Protein AF-A0A8T8WXL0-F1 (afdb_monomer)

pLDDT: mean 76.08, std 22.78, range [33.75, 98.75]

Radius of gyration: 61.82 Å; Cα contacts (8 Å, |Δi|>4): 7; chains: 1; bounding box: 128×52×148 Å

Sequence (195 aa):
MDGAGTRGRGGRSTSARGHRVEPDSPPPPPTTPTPQKSQPSQPSNTTDTTPRLISDIKGLLTQIEEQHHSSQPTAPSWVTTARQIIAAGDAAQNDSDRRQFAHQAKIQNLHVQLKGITLEIMGSLARLEQLRKELDEATLEAARGSDNALSRATRLAVEVMVEAHQGDMEGCPVVRKELDGLDDVHDPKDAADPE

Secondary structure (DSSP, 8-state):
-------------------------PPPPPPPPP---------------HHHHHHHHHHHHHHHHHHHHHTS-PPPHHHHHHHHHHHHHHHHHHHHHHHHHHHHHHHHHHHHHHHHHHHHHHHHHHHHHHHHHHHHHHHHHHHHHHHHHHHHHHHHHHHHHHHHTTT-TTHHHHHHHHHHHHHTTT-GGGS----

Foldseek 3Di:
DDDDDDDDDDDDDDDDDDDDDDDDDDDDDDDDDDDDDDDDDDPDPPPPCVVVVVVVVVVVVVVVVVVVVVPDPDPPPVVVVVVVVVVVVVVVVVVVVVVVVVVVVVVVVVVVVVVVVVVVVVVVVVVVVVVVVVVVVVVVVVVVVVVVVVLVVVLVVVVVVLVVPVVPPPPSVVSVVVSVVVVVVPPCPPVPDDD

Structure (mmCIF, N/CA/C/O backbone):
data_AF-A0A8T8WXL0-F1
#
_entry.id   AF-A0A8T8WXL0-F1
#
loop_
_atom_site.group_PDB
_atom_site.id
_atom_site.type_symbol
_atom_site.label_atom_id
_atom_site.label_alt_id
_atom_site.label_comp_id
_atom_site.label_asym_id
_atom_site.label_entity_id
_atom_site.label_seq_id
_atom_site.pdbx_PDB_ins_code
_atom_site.Cartn_x
_atom_site.Cartn_y
_atom_site.Cartn_z
_atom_site.occupancy
_atom_site.B_iso_or_equiv
_atom_site.auth_seq_id
_atom_site.auth_comp_id
_atom_site.auth_asym_id
_atom_site.auth_atom_id
_atom_site.pdbx_PDB_model_num
ATOM 1 N N . MET A 1 1 ? 30.527 -8.718 61.380 1.00 42.31 1 MET A N 1
ATOM 2 C CA . MET A 1 1 ? 29.270 -8.183 60.823 1.00 42.31 1 MET A CA 1
ATOM 3 C C . MET A 1 1 ? 28.265 -9.319 60.813 1.00 42.31 1 MET A C 1
ATOM 5 O O . MET A 1 1 ? 28.122 -10.001 59.811 1.00 42.31 1 MET A O 1
ATOM 9 N N . ASP A 1 2 ? 27.845 -9.788 61.992 1.00 39.16 2 ASP A N 1
ATOM 10 C CA . ASP A 1 2 ? 26.901 -9.130 62.933 1.00 39.16 2 ASP A CA 1
ATOM 11 C C . ASP A 1 2 ? 25.518 -9.023 62.278 1.00 39.16 2 ASP A C 1
ATOM 13 O O . ASP A 1 2 ? 25.422 -8.506 61.175 1.00 39.16 2 ASP A O 1
ATOM 17 N N . GLY A 1 3 ? 24.394 -9.466 62.833 1.00 33.75 3 GLY A N 1
ATOM 18 C CA . GLY A 1 3 ? 24.008 -10.077 64.109 1.00 33.75 3 GLY A CA 1
ATOM 19 C C . GLY A 1 3 ? 22.486 -10.319 63.986 1.00 33.75 3 GLY A C 1
ATOM 20 O O . GLY A 1 3 ? 21.794 -9.539 63.344 1.00 33.75 3 GLY A O 1
ATOM 21 N N . ALA A 1 4 ? 21.979 -11.517 64.276 1.00 40.06 4 ALA A N 1
ATOM 22 C CA . ALA A 1 4 ? 21.385 -11.925 65.555 1.00 40.06 4 ALA A CA 1
ATOM 23 C C . ALA A 1 4 ? 19.963 -11.381 65.863 1.00 40.06 4 ALA A C 1
ATOM 25 O O . ALA A 1 4 ? 19.782 -10.196 66.106 1.00 40.06 4 ALA A O 1
ATOM 26 N N . GLY A 1 5 ? 19.015 -12.328 66.004 1.00 33.91 5 GLY A N 1
ATOM 27 C CA . GLY A 1 5 ? 17.841 -12.286 66.905 1.00 33.91 5 GLY A CA 1
ATOM 28 C C . GLY A 1 5 ? 16.596 -11.527 66.414 1.00 33.91 5 GLY A C 1
ATOM 29 O O . GLY A 1 5 ? 16.707 -10.572 65.671 1.00 33.91 5 GLY A O 1
ATOM 30 N N . THR A 1 6 ? 15.348 -11.844 66.780 1.00 40.47 6 THR A N 1
ATOM 31 C CA . THR A 1 6 ? 14.764 -12.844 67.694 1.00 40.47 6 THR A CA 1
ATOM 32 C C . THR A 1 6 ? 13.229 -12.821 67.543 1.00 40.47 6 THR A C 1
ATOM 34 O O . THR A 1 6 ? 12.648 -11.766 67.329 1.00 40.47 6 THR A O 1
ATOM 37 N N . ARG A 1 7 ? 12.606 -14.001 67.702 1.00 40.53 7 ARG A N 1
ATOM 38 C CA . ARG A 1 7 ? 11.301 -14.345 68.328 1.00 40.53 7 ARG A CA 1
ATOM 39 C C . ARG A 1 7 ? 10.291 -13.228 68.675 1.00 40.53 7 ARG A C 1
ATOM 41 O O . ARG A 1 7 ? 10.637 -12.281 69.365 1.00 40.53 7 ARG A O 1
ATOM 48 N N . GLY A 1 8 ? 8.991 -13.504 68.485 1.00 34.31 8 GLY A N 1
ATOM 49 C CA . GLY A 1 8 ? 7.945 -12.785 69.232 1.00 34.31 8 GLY A CA 1
ATOM 50 C C . GLY A 1 8 ? 6.492 -13.149 68.918 1.00 34.31 8 GLY A C 1
ATOM 51 O O . GLY A 1 8 ? 5.968 -12.787 67.882 1.00 34.31 8 GLY A O 1
ATOM 52 N N . ARG A 1 9 ? 5.855 -13.853 69.855 1.00 40.12 9 ARG A N 1
ATOM 53 C CA . ARG A 1 9 ? 4.501 -14.441 69.896 1.00 40.12 9 ARG A CA 1
ATOM 54 C C . ARG A 1 9 ? 3.395 -13.433 70.285 1.00 40.12 9 ARG A C 1
ATOM 56 O O . ARG A 1 9 ? 3.657 -12.541 71.079 1.00 40.12 9 ARG A O 1
ATOM 63 N N . GLY A 1 10 ? 2.145 -13.702 69.881 1.00 34.41 10 GLY A N 1
ATOM 64 C CA . GLY A 1 10 ? 0.900 -13.187 70.501 1.00 34.41 10 GLY A CA 1
ATOM 65 C C . GLY A 1 10 ? -0.125 -12.739 69.447 1.00 34.41 10 GLY A C 1
ATOM 66 O O . GLY A 1 10 ? 0.217 -11.948 68.589 1.00 34.41 10 GLY A O 1
ATOM 67 N N . GLY A 1 11 ? -1.372 -13.205 69.355 1.00 35.28 11 GLY A N 1
ATOM 68 C CA . GLY A 1 11 ? -2.266 -13.802 70.342 1.00 35.28 11 GLY A CA 1
ATOM 69 C C . GLY A 1 11 ? -3.307 -12.773 70.796 1.00 35.28 11 GLY A C 1
ATOM 70 O O . GLY A 1 11 ? -3.031 -12.035 71.736 1.00 35.28 11 GLY A O 1
ATOM 71 N N . ARG A 1 12 ? -4.509 -12.749 70.191 1.00 36.59 12 ARG A N 1
ATOM 72 C CA . ARG A 1 12 ? -5.728 -12.297 70.889 1.00 36.59 12 ARG A CA 1
ATOM 73 C C . ARG A 1 12 ? -7.029 -12.816 70.265 1.00 36.59 12 ARG A C 1
ATOM 75 O O . ARG A 1 12 ? -7.313 -12.584 69.097 1.00 36.59 12 ARG A O 1
ATOM 82 N N . SER A 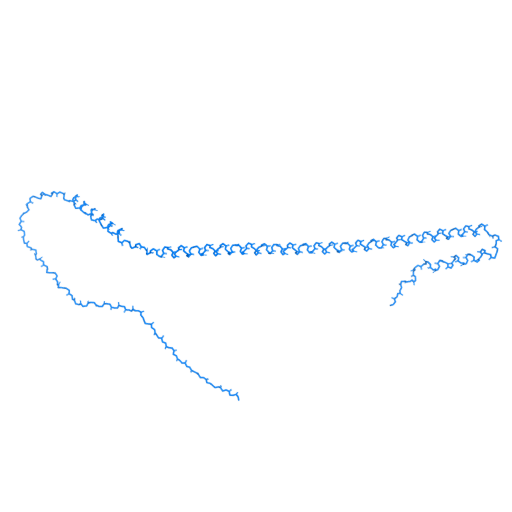1 13 ? -7.789 -13.502 71.116 1.00 42.00 13 SER A N 1
ATOM 83 C CA . SER A 1 13 ? -9.162 -13.987 70.963 1.00 42.00 13 SER A CA 1
ATOM 84 C C . SER A 1 13 ? -10.225 -12.884 71.020 1.00 42.00 13 SER A C 1
ATOM 86 O O . SER A 1 13 ? -10.058 -11.944 71.792 1.00 42.00 13 SER A O 1
ATOM 88 N N . THR A 1 14 ? -11.372 -13.136 70.375 1.00 44.69 14 THR A N 1
ATOM 89 C CA . THR A 1 14 ? -12.755 -12.795 70.809 1.00 44.69 14 THR A CA 1
ATOM 90 C C . THR A 1 14 ? -13.707 -13.759 70.072 1.00 44.69 14 THR A C 1
ATOM 92 O O . THR A 1 14 ? -13.781 -13.698 68.852 1.00 44.69 14 THR A O 1
ATOM 95 N N . SER A 1 15 ? -14.270 -14.827 70.651 1.00 38.28 15 SER A N 1
ATOM 96 C CA . SER A 1 15 ? -15.280 -14.931 71.723 1.00 38.28 15 SE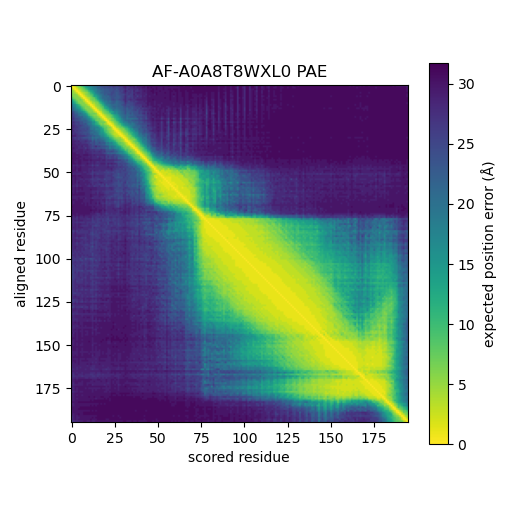R A CA 1
ATOM 97 C C . SER A 1 15 ? -16.593 -14.202 71.416 1.00 38.28 15 SER A C 1
ATOM 99 O O . SER A 1 15 ? -16.657 -12.985 71.558 1.00 38.28 15 SER A O 1
ATOM 101 N N . ALA A 1 16 ? -17.611 -14.974 71.013 1.00 38.78 16 ALA A N 1
ATOM 102 C CA . ALA A 1 16 ? -19.060 -14.730 71.100 1.00 38.78 16 ALA A CA 1
ATOM 103 C C . ALA A 1 16 ? -19.747 -15.853 70.283 1.00 38.78 16 ALA A C 1
ATOM 105 O O . ALA A 1 16 ? -19.346 -16.103 69.158 1.00 38.78 16 ALA A O 1
ATOM 106 N N . ARG A 1 17 ? -20.769 -16.597 70.711 1.00 40.69 17 ARG A N 1
ATOM 107 C CA . ARG A 1 17 ? -21.689 -16.435 71.834 1.00 40.69 17 ARG A CA 1
ATOM 108 C C . ARG A 1 17 ? -22.502 -17.734 71.944 1.00 40.69 17 ARG A C 1
ATOM 110 O O . ARG A 1 17 ? -23.476 -17.923 71.225 1.00 40.69 17 ARG A O 1
ATOM 117 N N . GLY A 1 18 ? -22.092 -18.641 72.827 1.00 34.91 18 GLY A N 1
ATOM 118 C CA . GLY A 1 18 ? -22.973 -19.699 73.311 1.00 34.91 18 GLY A CA 1
ATOM 119 C C . GLY A 1 18 ? -23.918 -19.085 74.335 1.00 34.91 18 GLY A C 1
ATOM 120 O O . GLY A 1 18 ? -23.506 -18.827 75.461 1.00 34.91 18 GLY A O 1
ATOM 121 N N . HIS A 1 19 ? -25.163 -18.812 73.949 1.00 38.22 19 HIS A N 1
ATOM 122 C CA . HIS A 1 19 ? -26.211 -18.522 74.921 1.00 38.22 19 HIS A CA 1
ATOM 123 C C . HIS A 1 19 ? -26.877 -19.824 75.340 1.00 38.22 19 HIS A C 1
ATOM 125 O O . HIS A 1 19 ? -27.848 -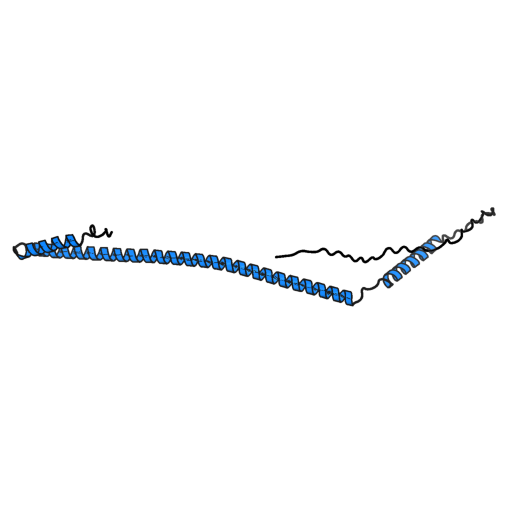20.279 74.748 1.00 38.22 19 HIS A O 1
ATOM 131 N N . ARG A 1 20 ? -26.318 -20.405 76.402 1.00 40.53 20 ARG A N 1
ATOM 132 C CA . ARG A 1 20 ? -27.064 -21.246 77.328 1.00 40.53 20 ARG A CA 1
ATOM 133 C C . ARG A 1 20 ? -28.001 -20.316 78.095 1.00 40.53 20 ARG A C 1
ATOM 135 O O . ARG A 1 20 ? -27.537 -19.489 78.875 1.00 40.53 20 ARG A O 1
ATOM 142 N N . VAL A 1 21 ? -29.294 -20.419 77.817 1.00 44.66 21 VAL A N 1
ATOM 143 C CA . VAL A 1 21 ? -30.338 -19.946 78.724 1.00 44.66 21 VAL A CA 1
ATOM 144 C C . VAL A 1 21 ? -30.800 -21.184 79.468 1.00 44.66 21 VAL A C 1
ATOM 146 O O . VAL A 1 21 ? -31.388 -22.088 78.883 1.00 44.66 21 VAL A O 1
ATOM 149 N N . GLU A 1 22 ? -30.434 -21.251 80.737 1.00 48.12 22 GLU A N 1
ATOM 150 C CA . GLU A 1 22 ? -31.127 -22.081 81.706 1.00 48.12 22 GLU A CA 1
ATOM 151 C C . GLU A 1 22 ? -32.297 -21.251 82.249 1.00 48.12 22 GLU A C 1
ATOM 153 O O . GLU A 1 22 ? -32.090 -20.090 82.610 1.00 48.12 22 GLU A O 1
ATOM 158 N N . PRO A 1 23 ? -33.511 -21.811 82.292 1.00 53.97 23 PRO A N 1
ATOM 159 C CA . PRO A 1 23 ? -34.483 -21.431 83.299 1.00 53.97 23 PRO A CA 1
ATOM 160 C C . PRO A 1 23 ? -34.786 -22.640 84.189 1.00 53.97 23 PRO A C 1
ATOM 162 O O . PRO A 1 23 ? -35.381 -23.626 83.761 1.00 53.97 23 PRO A O 1
ATOM 165 N N . ASP A 1 24 ? -34.274 -22.550 85.412 1.00 42.25 24 ASP A N 1
ATOM 166 C CA . ASP A 1 24 ? -35.020 -22.652 86.667 1.00 42.25 24 ASP A CA 1
ATOM 167 C C . ASP A 1 24 ? -36.342 -23.454 86.660 1.00 42.25 24 ASP A C 1
ATOM 169 O O . ASP A 1 24 ? -37.328 -23.031 86.067 1.00 42.25 24 ASP A O 1
ATOM 173 N N . SER A 1 25 ? -36.320 -24.578 87.390 1.00 51.75 25 SER A N 1
ATOM 174 C CA . SER A 1 25 ? -37.357 -25.227 88.226 1.00 51.75 25 SER A CA 1
ATOM 175 C C . SER A 1 25 ? -38.844 -25.333 87.774 1.00 51.75 25 SER A C 1
ATOM 177 O O . SER A 1 25 ? -39.416 -24.437 87.163 1.00 51.75 25 SER A O 1
ATOM 179 N N . PRO A 1 26 ? -39.537 -26.445 88.115 1.00 57.38 26 PRO A N 1
ATOM 180 C CA . PRO A 1 26 ? -40.685 -26.961 87.360 1.00 57.38 26 PRO A CA 1
ATOM 181 C C . PRO A 1 26 ? -42.049 -26.408 87.825 1.00 57.38 26 PRO A C 1
ATOM 183 O O . PRO A 1 26 ? -42.213 -26.100 89.007 1.00 57.38 26 PRO A O 1
ATOM 186 N N . PRO A 1 27 ? -43.083 -26.382 86.961 1.00 62.12 27 PRO A N 1
ATOM 187 C CA . PRO A 1 27 ? -44.464 -26.249 87.416 1.00 62.12 27 PRO A CA 1
ATOM 188 C C . PRO A 1 27 ? -45.006 -27.582 87.993 1.00 62.12 27 PRO A C 1
ATOM 190 O O . PRO A 1 27 ? -44.550 -28.660 87.601 1.00 62.12 27 PRO A O 1
ATOM 193 N N . PRO A 1 28 ? -45.965 -27.528 88.940 1.00 60.34 28 PRO A N 1
ATOM 194 C CA . PRO A 1 28 ? -46.469 -28.683 89.693 1.00 60.34 28 PRO A CA 1
ATOM 195 C C . PRO A 1 28 ? -47.262 -29.672 88.815 1.00 60.34 28 PRO A C 1
ATOM 197 O O . PRO A 1 28 ? -47.733 -29.300 87.737 1.00 60.34 28 PRO A O 1
ATOM 200 N N . PRO A 1 29 ? -47.446 -30.932 89.260 1.00 61.84 29 PRO A N 1
ATOM 201 C CA . PRO A 1 29 ? -48.164 -31.933 88.479 1.00 61.84 29 PRO A CA 1
ATOM 202 C C . PRO A 1 29 ? -49.647 -31.554 88.346 1.00 61.84 29 PRO A C 1
ATOM 204 O O . PRO A 1 29 ? -50.265 -31.183 89.348 1.00 61.84 29 PRO A O 1
ATOM 207 N N . PRO A 1 30 ? -50.271 -31.695 87.163 1.00 51.00 30 PRO A N 1
ATOM 208 C CA . PRO A 1 30 ? -51.719 -31.682 87.086 1.00 51.00 30 PRO A CA 1
ATOM 209 C C . PRO A 1 30 ? -52.253 -32.965 87.732 1.00 51.00 30 PRO A C 1
ATOM 211 O O . PRO A 1 30 ? -51.940 -34.086 87.331 1.00 51.00 30 PRO A O 1
ATOM 214 N N . THR A 1 31 ? -53.041 -32.769 88.780 1.00 48.97 31 THR A N 1
ATOM 215 C CA . THR A 1 31 ? -53.801 -33.773 89.515 1.00 48.97 31 THR A CA 1
ATOM 216 C C . THR A 1 31 ? -54.690 -34.571 88.569 1.00 48.97 31 THR A C 1
ATOM 218 O O . THR A 1 31 ? -55.578 -34.020 87.926 1.00 48.97 31 THR A O 1
ATOM 221 N N . THR A 1 32 ? -54.480 -35.885 88.528 1.00 49.38 32 THR A N 1
ATOM 222 C CA . THR A 1 32 ? -55.408 -36.861 87.954 1.00 49.38 32 THR A CA 1
ATOM 223 C C . THR A 1 32 ? -56.778 -36.726 88.630 1.00 49.38 32 THR A C 1
ATOM 225 O O . THR A 1 32 ? -56.871 -36.997 89.830 1.00 49.38 32 THR A O 1
ATOM 228 N N . PRO A 1 33 ? -57.862 -36.364 87.920 1.00 43.88 33 PRO A N 1
ATOM 229 C CA . PRO A 1 33 ? -59.202 -36.544 88.447 1.00 43.88 33 PRO A CA 1
ATOM 230 C C . PRO A 1 33 ? -59.577 -38.019 88.293 1.00 43.88 33 PRO A C 1
ATOM 232 O O . PRO A 1 33 ? -59.602 -38.577 87.196 1.00 43.88 33 PRO A O 1
ATOM 235 N N . THR A 1 34 ? -59.838 -38.658 89.424 1.00 46.06 34 THR A N 1
ATOM 236 C CA . THR A 1 34 ? -60.449 -39.980 89.555 1.00 46.06 34 THR A CA 1
ATOM 237 C C . THR A 1 34 ? -61.757 -40.064 88.751 1.00 46.06 34 THR A C 1
ATOM 239 O O . THR A 1 34 ? -62.540 -39.112 88.766 1.00 46.06 34 THR A O 1
ATOM 242 N N . PRO A 1 35 ? -62.060 -41.197 88.086 1.00 40.66 35 PRO A N 1
ATOM 243 C CA . PRO 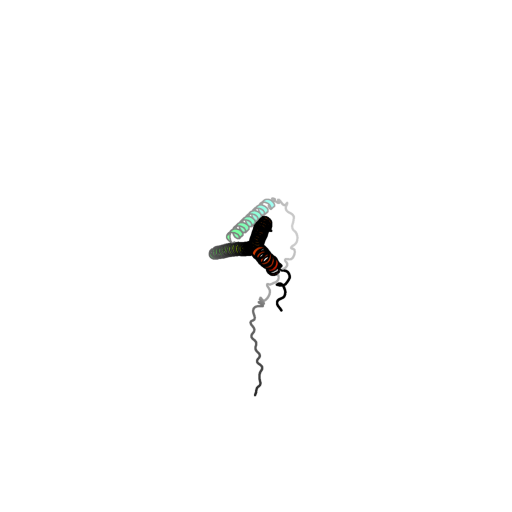A 1 35 ? -63.327 -41.371 87.388 1.00 40.66 35 PRO A CA 1
ATOM 244 C C . PRO A 1 35 ? -64.464 -41.489 88.409 1.00 40.66 35 PRO A C 1
ATOM 246 O O . PRO A 1 35 ? -64.559 -42.464 89.159 1.00 40.66 35 PRO A O 1
ATOM 249 N N . GLN A 1 36 ? -65.327 -40.475 88.450 1.00 38.62 36 GLN A N 1
ATOM 250 C CA . GLN A 1 36 ? -66.541 -40.496 89.253 1.00 38.62 36 GLN A CA 1
ATOM 251 C C . GLN A 1 36 ? -67.614 -41.329 88.536 1.00 38.62 36 GLN A C 1
ATOM 253 O O . GLN A 1 36 ? -67.856 -41.185 87.339 1.00 38.62 36 GLN A O 1
ATOM 258 N N . LYS A 1 37 ? -68.210 -42.250 89.298 1.00 40.66 37 LYS A N 1
ATOM 259 C CA . LYS A 1 37 ? -69.203 -43.235 88.864 1.00 40.66 37 LYS A CA 1
ATOM 260 C C . LYS A 1 37 ? -70.432 -42.612 88.187 1.00 40.66 37 LYS A C 1
ATOM 262 O O . LYS A 1 37 ? -70.979 -41.612 88.636 1.00 40.66 37 LYS A O 1
ATOM 267 N N . SER A 1 38 ? -70.865 -43.348 87.170 1.00 47.97 38 SER A N 1
ATOM 268 C CA . SER A 1 38 ? -72.123 -43.405 86.428 1.00 47.97 38 SER A CA 1
ATOM 269 C C . SER A 1 38 ? -73.383 -42.797 87.062 1.00 47.97 38 SER A C 1
ATOM 271 O O . SER A 1 38 ? -73.802 -43.209 88.142 1.00 47.97 38 SER A O 1
ATOM 273 N N . GLN A 1 39 ? -74.088 -41.971 86.280 1.00 37.16 39 GLN A N 1
ATOM 274 C CA . GLN A 1 39 ? -75.555 -41.854 86.283 1.00 37.16 39 GLN A CA 1
ATOM 275 C C . GLN A 1 39 ? -76.052 -41.339 84.908 1.00 37.16 39 GLN A C 1
ATOM 277 O O . GLN A 1 39 ? -75.229 -40.916 84.098 1.00 37.16 39 GLN A O 1
ATOM 282 N N . PRO A 1 40 ? -77.341 -41.510 84.556 1.00 44.22 40 PRO A N 1
ATOM 283 C CA . PRO A 1 40 ? -77.768 -42.228 83.360 1.00 44.22 40 PRO A CA 1
ATOM 284 C C . PRO A 1 40 ? -77.904 -41.325 82.131 1.00 44.22 40 PRO A C 1
ATOM 286 O O . PRO A 1 40 ? -78.243 -40.148 82.234 1.00 44.22 40 PRO A O 1
ATOM 289 N N . SER A 1 41 ? -77.700 -41.931 80.962 1.00 47.38 41 SER A N 1
ATOM 290 C CA . SER A 1 41 ? -77.860 -41.348 79.632 1.00 47.38 41 SER A CA 1
ATOM 291 C C . SER A 1 41 ? -79.204 -40.628 79.468 1.00 47.38 41 SER A C 1
ATOM 293 O O . SER A 1 41 ? -80.253 -41.260 79.348 1.00 47.38 41 SER A O 1
ATOM 295 N N . GLN A 1 42 ? -79.166 -39.296 79.429 1.00 43.94 42 GLN A N 1
ATOM 296 C CA . GLN A 1 42 ? -80.229 -38.496 78.826 1.00 43.94 42 GLN A CA 1
ATOM 297 C C . GLN A 1 42 ? -80.120 -38.580 77.295 1.00 43.94 42 GLN A C 1
ATOM 299 O O . GLN A 1 42 ? -79.007 -38.704 76.777 1.00 43.94 42 GLN A O 1
ATOM 304 N N . PRO A 1 43 ? -81.242 -38.515 76.555 1.00 42.62 43 PRO A N 1
ATOM 305 C CA . PRO A 1 43 ? -81.210 -38.532 75.102 1.00 42.62 43 PRO A CA 1
ATOM 306 C C . PRO A 1 43 ? -80.451 -37.299 74.609 1.00 42.62 43 PRO A C 1
ATOM 308 O O . PRO A 1 43 ? -80.853 -36.158 74.836 1.00 42.62 43 PRO A O 1
ATOM 311 N N . SER A 1 44 ? -79.314 -37.544 73.966 1.00 43.00 44 SER A N 1
ATOM 312 C CA . SER A 1 44 ? -78.506 -36.528 73.316 1.00 43.00 44 SER A CA 1
ATOM 313 C C . SER A 1 44 ? -79.300 -35.903 72.171 1.00 43.00 44 SER A C 1
ATOM 315 O O . SER A 1 44 ? -79.300 -36.408 71.054 1.00 43.00 44 SER A O 1
ATOM 317 N N . ASN A 1 45 ? -79.936 -34.762 72.426 1.00 47.06 45 ASN A N 1
ATOM 318 C CA . ASN A 1 45 ? -80.198 -33.788 71.373 1.00 47.06 45 ASN A CA 1
ATOM 319 C C . ASN A 1 45 ? -78.855 -33.135 71.027 1.00 47.06 45 ASN A C 1
ATOM 321 O O . ASN A 1 45 ? -78.569 -32.010 71.435 1.00 47.06 45 ASN A O 1
ATOM 325 N N . THR A 1 46 ? -77.984 -33.867 70.332 1.00 50.00 46 THR A N 1
ATOM 326 C CA . THR A 1 46 ? -76.823 -33.271 69.673 1.00 50.00 46 THR A CA 1
ATOM 327 C C . THR A 1 46 ? -77.355 -32.444 68.518 1.00 50.00 46 THR A C 1
ATOM 329 O O . THR A 1 46 ? -77.477 -32.927 67.395 1.00 50.00 46 THR A O 1
ATOM 332 N N . THR A 1 47 ? -77.708 -31.190 68.797 1.00 57.53 47 THR A N 1
ATOM 333 C CA . THR A 1 47 ? -77.640 -30.161 67.765 1.00 57.53 47 THR A CA 1
ATOM 334 C C . THR A 1 47 ? -76.231 -30.250 67.207 1.00 57.53 47 THR A C 1
ATOM 336 O O . THR A 1 47 ? -75.270 -30.089 67.959 1.00 57.53 47 THR A O 1
ATOM 339 N N . ASP A 1 48 ? -76.109 -30.593 65.930 1.00 62.50 48 ASP A N 1
ATOM 340 C CA . ASP A 1 48 ? -74.830 -30.631 65.240 1.00 62.50 48 ASP A CA 1
ATOM 341 C C . ASP A 1 48 ? -74.220 -29.220 65.302 1.00 62.50 48 ASP A C 1
ATOM 343 O O . ASP A 1 48 ? -74.634 -28.311 64.585 1.00 62.50 48 ASP A O 1
ATOM 347 N N . THR A 1 49 ? -73.320 -28.991 66.263 1.00 67.81 49 THR A N 1
ATOM 348 C CA . THR A 1 49 ? -72.614 -27.716 66.473 1.00 67.81 49 THR A CA 1
ATOM 349 C C . THR A 1 49 ? -71.348 -27.630 65.630 1.00 67.81 49 THR A C 1
ATOM 351 O O . THR A 1 49 ? -70.727 -26.567 65.563 1.00 67.81 49 THR A O 1
ATOM 354 N N . THR A 1 50 ? -70.995 -28.712 64.932 1.00 71.06 50 THR A N 1
ATOM 355 C CA . THR A 1 50 ? -69.873 -28.791 63.993 1.00 71.06 50 THR A CA 1
ATOM 356 C C . THR A 1 50 ? -69.897 -27.668 62.948 1.00 71.06 50 THR A C 1
ATOM 358 O O . THR A 1 50 ? -68.853 -27.052 62.743 1.00 71.06 50 THR A O 1
ATOM 361 N N . PRO A 1 51 ? -71.045 -27.285 62.346 1.00 75.50 51 PRO A N 1
ATOM 362 C CA . PRO A 1 51 ? -71.102 -26.172 61.398 1.00 75.50 51 PRO A CA 1
ATOM 363 C C . PRO A 1 51 ? -70.710 -24.832 62.034 1.00 75.50 51 PRO A C 1
ATOM 365 O O . PRO A 1 51 ? -70.049 -24.013 61.396 1.00 75.50 51 PRO A O 1
ATOM 368 N N . ARG A 1 52 ? -71.077 -24.619 63.305 1.00 75.06 52 ARG A N 1
ATOM 369 C CA . ARG A 1 52 ? -70.764 -23.394 64.052 1.00 75.06 52 ARG A CA 1
ATOM 370 C C . ARG A 1 52 ? -69.285 -23.340 64.430 1.00 75.06 52 ARG A C 1
ATOM 372 O O . ARG A 1 52 ? -68.641 -22.333 64.177 1.00 75.06 52 ARG A O 1
ATOM 379 N N . LEU A 1 53 ? -68.728 -24.451 64.909 1.00 77.25 53 LEU A N 1
ATOM 380 C CA . LEU A 1 53 ? -67.293 -24.585 65.182 1.00 77.25 53 LEU A CA 1
ATOM 381 C C . LEU A 1 53 ? -66.443 -24.387 63.920 1.00 77.25 53 LEU A C 1
ATOM 383 O O . LEU A 1 53 ? -65.434 -23.692 63.965 1.00 77.25 53 LEU A O 1
ATOM 387 N N . ILE A 1 54 ? -66.865 -24.939 62.778 1.00 81.12 54 ILE A N 1
ATOM 388 C CA . ILE A 1 54 ? -66.187 -24.723 61.491 1.00 81.12 54 ILE A CA 1
ATOM 389 C C . ILE A 1 54 ? -66.232 -23.241 61.095 1.00 81.12 54 ILE A C 1
ATOM 391 O O . ILE A 1 54 ? -65.240 -22.718 60.589 1.00 81.12 54 ILE A O 1
ATOM 395 N N . SER A 1 55 ? -67.355 -22.557 61.324 1.00 82.62 55 SER A N 1
ATOM 396 C CA . SER A 1 55 ? -67.482 -21.118 61.065 1.00 82.62 55 SER A CA 1
ATOM 397 C C . SER A 1 55 ? -66.566 -20.288 61.966 1.00 82.62 55 SER A C 1
ATOM 399 O O . SER A 1 55 ? -65.888 -19.387 61.477 1.00 82.62 55 SER A O 1
ATOM 401 N N . ASP A 1 56 ? -66.497 -20.619 63.254 1.00 84.06 56 ASP A N 1
ATOM 402 C CA . ASP A 1 56 ? -65.660 -19.912 64.227 1.00 84.06 56 ASP A CA 1
ATOM 403 C C . ASP A 1 56 ? -64.163 -20.120 63.930 1.00 84.06 56 ASP A C 1
ATOM 405 O O . ASP A 1 56 ? -63.381 -19.172 63.970 1.00 84.06 56 ASP A O 1
ATOM 409 N N . ILE A 1 57 ? -63.765 -21.336 63.532 1.00 84.06 57 ILE A N 1
ATOM 410 C CA . ILE A 1 57 ? -62.392 -21.651 63.101 1.00 84.06 57 ILE A CA 1
ATOM 411 C C . ILE A 1 57 ? -62.034 -20.900 61.817 1.00 84.06 57 ILE A C 1
ATOM 413 O O . ILE A 1 57 ? -60.931 -20.366 61.712 1.00 84.06 57 ILE A O 1
ATOM 417 N N . LYS A 1 58 ? -62.951 -20.825 60.844 1.00 83.94 58 LYS A N 1
ATOM 418 C CA . LYS A 1 58 ? -62.735 -20.030 59.627 1.00 83.94 58 LYS A CA 1
ATOM 419 C C . LYS A 1 58 ? -62.560 -18.551 59.961 1.00 83.94 58 LYS A C 1
ATOM 421 O O . LYS A 1 58 ? -61.611 -17.953 59.475 1.00 83.94 58 LYS A O 1
ATOM 426 N N . GLY A 1 59 ? -63.407 -17.997 60.832 1.00 85.38 59 GLY A N 1
ATOM 427 C CA . GLY A 1 59 ? -63.287 -16.612 61.292 1.00 85.38 59 GLY A CA 1
ATOM 428 C C . GLY A 1 59 ? -61.950 -16.332 61.983 1.00 85.38 59 GLY A C 1
ATOM 429 O O . GLY A 1 59 ? -61.304 -15.333 61.680 1.00 85.38 59 GLY A O 1
ATOM 430 N N . LEU A 1 60 ? -61.489 -17.248 62.840 1.00 84.81 60 LEU A N 1
ATOM 431 C CA . LEU A 1 60 ? -60.180 -17.158 63.494 1.00 84.81 60 LEU A CA 1
ATOM 432 C C . LEU A 1 60 ? -59.019 -17.235 62.497 1.00 84.81 60 LEU A C 1
ATOM 434 O O . LEU A 1 60 ? -58.078 -16.459 62.612 1.00 84.81 60 LEU A O 1
ATOM 438 N N . LEU A 1 61 ? -59.076 -18.132 61.511 1.00 81.38 61 LEU A N 1
ATOM 439 C CA . LEU A 1 61 ? -58.041 -18.243 60.479 1.00 81.38 61 LEU A CA 1
ATOM 440 C C . LEU A 1 61 ? -57.964 -16.982 59.616 1.00 81.38 61 LEU A C 1
ATOM 442 O O . LEU A 1 61 ? -56.865 -16.493 59.376 1.00 81.38 61 LEU A O 1
ATOM 446 N N . THR A 1 62 ? -59.108 -16.414 59.225 1.00 81.12 62 THR A N 1
ATOM 447 C CA . THR A 1 62 ? -59.158 -15.142 58.491 1.00 81.12 62 THR A CA 1
ATOM 448 C C . THR A 1 62 ? -58.580 -14.000 59.325 1.00 81.12 62 THR A C 1
ATOM 450 O O . THR A 1 62 ? -57.791 -13.207 58.824 1.00 81.12 62 THR A O 1
ATOM 453 N N . GLN A 1 63 ? -58.886 -13.958 60.622 1.00 81.38 63 GLN A N 1
ATOM 454 C CA . GLN A 1 63 ? -58.356 -12.940 61.526 1.00 81.38 63 GLN A CA 1
ATOM 455 C C . GLN A 1 63 ? -56.844 -13.099 61.765 1.00 81.38 63 GLN A C 1
ATOM 457 O O . GLN A 1 63 ? -56.126 -12.105 61.858 1.00 81.38 63 GLN A O 1
ATOM 462 N N . ILE A 1 64 ? -56.343 -14.338 61.818 1.00 79.25 64 ILE A N 1
ATOM 463 C CA . ILE A 1 64 ? -54.907 -14.639 61.892 1.00 79.25 64 ILE A CA 1
ATOM 464 C C . ILE A 1 64 ? -54.212 -14.238 60.589 1.00 79.25 64 ILE A C 1
ATOM 466 O O . ILE A 1 64 ? -53.153 -13.623 60.655 1.00 79.25 64 ILE A O 1
ATOM 470 N N . GLU A 1 65 ? -54.793 -14.527 59.420 1.00 76.75 65 GLU A N 1
ATOM 471 C CA . GLU A 1 65 ? -54.263 -14.083 58.126 1.00 76.75 65 GLU A CA 1
ATOM 472 C C . GLU A 1 65 ? -54.226 -12.557 58.026 1.00 76.75 65 GLU A C 1
ATOM 474 O O . GLU A 1 65 ? -53.197 -12.006 57.638 1.00 76.75 65 GLU A O 1
ATOM 479 N N . GLU A 1 66 ? -55.282 -11.854 58.430 1.00 74.56 66 GLU A N 1
ATOM 480 C CA . GLU A 1 66 ? -55.321 -10.386 58.452 1.00 74.56 66 GLU A CA 1
ATOM 481 C C . GLU A 1 66 ? -54.288 -9.796 59.421 1.00 74.56 66 GLU A C 1
ATOM 483 O O . GLU A 1 66 ? -53.590 -8.838 59.079 1.00 74.56 66 GLU A O 1
ATOM 488 N N . GLN A 1 67 ? -54.107 -10.398 60.600 1.00 69.94 67 GLN A N 1
ATOM 489 C CA . GLN A 1 67 ? -53.055 -9.995 61.534 1.00 69.94 67 GLN A CA 1
ATOM 490 C C . GLN A 1 67 ? -51.654 -10.288 60.988 1.00 69.94 67 GLN A C 1
ATOM 492 O O . GLN A 1 67 ? -50.751 -9.471 61.176 1.00 69.94 67 GLN A O 1
ATOM 497 N N . HIS A 1 68 ? -51.461 -11.401 60.277 1.00 65.25 68 HIS A N 1
ATOM 498 C CA . HIS A 1 68 ? -50.185 -11.741 59.645 1.00 65.25 68 HIS A CA 1
ATOM 499 C C . HIS A 1 68 ? -49.828 -10.777 58.507 1.00 65.25 68 HIS A C 1
ATOM 501 O O . HIS A 1 68 ? -48.675 -10.355 58.409 1.00 65.25 68 HIS A O 1
ATOM 507 N N . HIS A 1 69 ? -50.807 -10.378 57.691 1.00 61.38 69 HIS A N 1
ATOM 508 C CA . HIS A 1 69 ? -50.624 -9.378 56.635 1.00 61.38 69 HIS A CA 1
ATOM 509 C C . HIS A 1 69 ? -50.418 -7.969 57.204 1.00 61.38 69 HIS A C 1
ATOM 511 O O . HIS A 1 69 ? -49.625 -7.200 56.666 1.00 61.38 69 HIS A O 1
ATOM 517 N N . SER A 1 70 ? -51.067 -7.637 58.323 1.00 59.66 70 SER A N 1
ATOM 518 C CA . SER A 1 70 ? -50.862 -6.363 59.021 1.00 59.66 70 SER A CA 1
ATOM 519 C C . SER A 1 70 ? -49.517 -6.282 59.757 1.00 59.66 70 SER A C 1
ATOM 521 O O . SER A 1 70 ? -49.059 -5.179 60.051 1.00 59.66 70 SER A O 1
ATOM 523 N N . SER A 1 71 ? -48.899 -7.420 60.084 1.00 55.41 71 SER A N 1
ATOM 524 C CA . SER A 1 71 ? -47.672 -7.495 60.896 1.00 55.41 71 SER A CA 1
ATOM 525 C C . SER A 1 71 ? -46.410 -7.741 60.074 1.00 55.41 71 SER A C 1
ATOM 527 O O . SER A 1 71 ? -45.329 -7.889 60.645 1.00 55.41 71 SER A O 1
ATOM 529 N N . GLN A 1 72 ? -46.513 -7.802 58.745 1.00 57.47 72 GLN A N 1
ATOM 530 C CA . GLN A 1 72 ? -45.348 -7.986 57.893 1.00 57.47 72 GLN A CA 1
ATOM 531 C C . GLN A 1 72 ? -44.537 -6.679 57.889 1.00 57.47 72 GLN A C 1
ATOM 533 O O . GLN A 1 72 ? -45.038 -5.655 57.423 1.00 57.47 72 GLN A O 1
ATOM 538 N N . PRO A 1 73 ? -43.304 -6.658 58.431 1.00 56.00 73 PRO A N 1
ATOM 539 C CA . PRO A 1 73 ? -42.536 -5.429 58.497 1.00 56.00 73 PRO A CA 1
ATOM 540 C C . PRO A 1 73 ? -42.143 -5.036 57.074 1.00 56.00 73 PRO A C 1
ATOM 542 O O . PRO A 1 73 ? -41.279 -5.662 56.455 1.00 56.00 73 PRO A O 1
ATOM 545 N N . THR A 1 74 ? -42.787 -4.001 56.540 1.00 66.00 74 THR A N 1
ATOM 546 C CA . THR A 1 74 ? -42.363 -3.364 55.296 1.00 66.00 74 THR A CA 1
ATOM 547 C C . THR A 1 74 ? -40.914 -2.938 55.487 1.00 66.00 74 THR A C 1
ATOM 549 O O . THR A 1 74 ? -40.606 -2.194 56.422 1.00 66.00 74 THR A O 1
ATOM 552 N N . ALA A 1 75 ? -40.008 -3.453 54.651 1.00 65.19 75 ALA A N 1
ATOM 553 C CA . ALA A 1 75 ? -38.603 -3.074 54.720 1.00 65.19 75 ALA A CA 1
ATOM 554 C C . ALA A 1 75 ? -38.499 -1.535 54.757 1.00 65.19 75 ALA A C 1
ATOM 556 O O . ALA A 1 75 ? -39.226 -0.871 54.009 1.00 65.19 75 ALA A O 1
ATOM 557 N N . PRO A 1 76 ? -37.641 -0.955 55.618 1.00 73.88 76 PRO A N 1
ATOM 558 C CA . PRO A 1 76 ? -37.510 0.493 55.723 1.00 73.88 76 PRO A CA 1
ATOM 559 C C . PRO A 1 76 ? -37.300 1.117 54.340 1.00 73.88 76 PRO A C 1
ATOM 561 O O . PRO A 1 76 ? -36.536 0.576 53.540 1.00 73.88 76 PRO A O 1
ATOM 564 N N . SER A 1 77 ? -37.938 2.255 54.056 1.00 80.38 77 SER A N 1
ATOM 565 C CA . SER A 1 77 ? -37.925 2.887 52.723 1.00 80.38 77 SER A CA 1
ATOM 566 C C . SER A 1 77 ? -36.515 3.083 52.146 1.00 80.38 77 SER A C 1
ATOM 568 O O . SER A 1 77 ? -36.313 2.939 50.941 1.00 80.38 77 SER A O 1
ATOM 570 N N . TRP A 1 78 ? -35.519 3.317 53.006 1.00 88.75 78 TRP A N 1
ATOM 571 C CA . TRP A 1 78 ? -34.118 3.457 52.613 1.00 88.75 78 TRP A CA 1
ATOM 572 C C . TRP A 1 78 ? -33.512 2.178 52.011 1.00 88.75 78 TRP A C 1
ATOM 574 O O . TRP A 1 78 ? -32.630 2.282 51.165 1.00 88.75 78 TRP A O 1
ATOM 584 N N . VAL A 1 79 ? -33.980 0.980 52.390 1.00 91.44 79 VAL A N 1
ATOM 585 C CA . VAL A 1 79 ? -33.494 -0.301 51.840 1.00 91.44 79 VAL A CA 1
ATOM 586 C C . VAL A 1 79 ? -33.881 -0.425 50.370 1.00 91.44 79 VAL A C 1
ATOM 588 O O . VAL A 1 79 ? -33.068 -0.844 49.547 1.00 91.44 79 VAL A O 1
ATOM 591 N N . THR A 1 80 ? -35.105 -0.025 50.023 1.00 89.94 80 THR A N 1
ATOM 592 C CA . THR A 1 80 ? -35.569 0.018 48.631 1.00 89.94 80 THR A CA 1
ATOM 593 C C . THR A 1 80 ? -34.739 1.007 47.819 1.00 89.94 80 THR A C 1
ATOM 595 O O . THR A 1 80 ? -34.245 0.651 46.749 1.00 89.94 80 THR A O 1
ATOM 598 N N . THR A 1 81 ? -34.504 2.207 48.356 1.00 92.31 81 THR A N 1
ATOM 599 C CA . THR A 1 81 ? -33.646 3.216 47.718 1.00 92.31 81 THR A CA 1
ATOM 600 C C . THR A 1 81 ? -32.216 2.706 47.527 1.00 92.31 81 THR A C 1
ATOM 602 O O . THR A 1 81 ? -31.660 2.831 46.440 1.00 92.31 81 THR A O 1
ATOM 605 N N . ALA A 1 82 ? -31.627 2.062 48.539 1.00 95.81 82 ALA A N 1
ATOM 606 C CA . ALA A 1 82 ? -30.285 1.491 48.450 1.00 95.81 82 ALA A CA 1
ATOM 607 C C . ALA A 1 82 ? -30.193 0.412 47.358 1.00 95.81 82 ALA A C 1
ATOM 609 O O . ALA A 1 82 ? -29.249 0.416 46.573 1.00 95.81 82 ALA A O 1
ATOM 610 N N . ARG A 1 83 ? -31.198 -0.469 47.246 1.00 94.81 83 ARG A N 1
ATOM 611 C CA . ARG A 1 83 ? -31.259 -1.481 46.177 1.00 94.81 83 ARG A CA 1
ATOM 612 C C . ARG A 1 83 ? -31.353 -0.857 44.787 1.00 94.81 83 ARG A C 1
ATOM 614 O O . ARG A 1 83 ? -30.700 -1.344 43.871 1.00 94.81 83 ARG A O 1
ATOM 621 N N . GLN A 1 84 ? -32.129 0.214 44.629 1.00 95.25 84 GLN A N 1
ATOM 622 C CA . GLN A 1 84 ? -32.221 0.939 43.358 1.00 95.25 84 GLN A CA 1
ATOM 623 C C . GLN A 1 84 ? -30.892 1.599 42.979 1.00 95.25 84 GLN A C 1
ATOM 625 O O . GLN A 1 84 ? -30.487 1.513 41.824 1.00 95.25 84 GLN A O 1
ATOM 630 N N . ILE A 1 85 ? -30.194 2.205 43.946 1.00 97.25 85 ILE A N 1
ATOM 631 C CA . ILE A 1 85 ? -28.871 2.805 43.723 1.00 97.25 85 ILE A CA 1
ATOM 632 C C . ILE A 1 85 ? -27.862 1.739 43.286 1.00 97.25 85 ILE A C 1
ATOM 634 O O . ILE A 1 85 ? -27.146 1.956 42.312 1.00 97.25 85 ILE A O 1
ATOM 638 N N . ILE A 1 86 ? -27.833 0.583 43.960 1.00 97.44 86 ILE A N 1
ATOM 639 C CA . ILE A 1 86 ? -26.950 -0.537 43.593 1.00 97.44 86 ILE A CA 1
ATOM 640 C C . ILE A 1 86 ? -27.258 -1.006 42.167 1.00 97.44 86 ILE A C 1
ATOM 642 O O . ILE A 1 86 ? -26.358 -1.050 41.336 1.00 97.44 86 ILE A O 1
ATOM 646 N N . ALA A 1 87 ? -28.531 -1.258 41.850 1.00 97.44 87 ALA A N 1
ATOM 647 C CA . ALA A 1 87 ? -28.932 -1.709 40.519 1.00 97.44 87 ALA A CA 1
ATOM 648 C C . ALA A 1 87 ? -28.593 -0.688 39.415 1.00 97.44 87 ALA A C 1
ATOM 650 O O . ALA A 1 87 ? -28.162 -1.071 38.329 1.00 97.44 87 ALA A O 1
ATOM 651 N N . ALA A 1 88 ? -28.761 0.610 39.684 1.00 97.81 88 ALA A N 1
ATOM 652 C CA . ALA A 1 88 ? -28.379 1.668 38.752 1.00 97.81 88 ALA A CA 1
ATOM 653 C C . ALA A 1 88 ? -26.855 1.735 38.554 1.00 97.81 88 ALA A C 1
ATOM 655 O O . ALA A 1 88 ? -26.396 1.928 37.428 1.00 97.81 88 ALA A O 1
ATOM 656 N N . GLY A 1 89 ? -26.081 1.539 39.626 1.00 98.38 89 GLY A N 1
ATOM 657 C CA . GLY A 1 89 ? -24.623 1.444 39.572 1.00 98.38 89 GLY A CA 1
ATOM 658 C C . GLY A 1 89 ? -24.155 0.258 38.732 1.00 98.38 89 GLY A C 1
ATOM 659 O O . GLY A 1 89 ? -23.356 0.439 37.815 1.00 98.38 89 GLY A O 1
ATOM 660 N N . ASP A 1 90 ? -24.719 -0.927 38.972 1.00 98.25 90 ASP A N 1
ATOM 661 C CA . ASP A 1 90 ? -24.407 -2.138 38.208 1.00 98.25 90 ASP A CA 1
ATOM 662 C C . ASP A 1 90 ? -24.759 -1.972 36.723 1.00 98.25 90 ASP A C 1
ATOM 664 O O . ASP A 1 90 ? -23.989 -2.367 35.846 1.00 98.25 90 ASP A O 1
ATOM 668 N N . ALA A 1 91 ? -25.902 -1.353 36.411 1.00 97.81 91 ALA A N 1
ATOM 669 C CA . ALA A 1 91 ? -26.298 -1.075 35.033 1.00 97.81 91 ALA A CA 1
ATOM 670 C C . ALA A 1 91 ? -25.337 -0.093 34.340 1.00 97.81 91 ALA A C 1
ATOM 672 O O . ALA A 1 91 ? -24.937 -0.326 33.198 1.00 97.81 91 ALA A O 1
ATOM 673 N N . ALA A 1 92 ? -24.931 0.977 35.031 1.00 98.06 92 ALA A N 1
ATOM 674 C CA . ALA A 1 92 ? -23.984 1.955 34.502 1.00 98.06 92 ALA A CA 1
ATOM 675 C C . ALA A 1 92 ? -22.593 1.344 34.267 1.00 98.06 92 ALA A C 1
ATOM 677 O O . ALA A 1 92 ? -21.969 1.618 33.239 1.00 98.06 92 ALA A O 1
ATOM 678 N N . GLN A 1 93 ? -22.132 0.485 35.181 1.00 98.00 93 GLN A N 1
ATOM 679 C CA . GLN A 1 93 ? -20.863 -0.221 35.038 1.00 98.00 93 GLN A CA 1
ATOM 680 C C . GLN A 1 93 ? -20.895 -1.181 33.845 1.00 98.00 93 GLN A C 1
ATOM 682 O O . GLN A 1 93 ? -20.015 -1.118 32.991 1.00 98.00 93 GLN A O 1
ATOM 687 N N . ASN A 1 94 ? -21.948 -1.994 33.725 1.00 98.12 94 ASN A N 1
ATOM 688 C CA . ASN A 1 94 ? -22.110 -2.908 32.591 1.00 98.12 94 ASN A CA 1
ATOM 689 C C . ASN A 1 94 ? -22.160 -2.166 31.244 1.00 98.12 94 ASN A C 1
ATOM 691 O O . ASN A 1 94 ? -21.584 -2.633 30.259 1.00 98.12 94 ASN A O 1
ATOM 695 N N . ASP A 1 95 ? -22.826 -1.009 31.179 1.00 98.31 95 ASP A N 1
ATOM 696 C CA . ASP A 1 95 ? -22.848 -0.187 29.965 1.00 98.31 95 ASP A CA 1
ATOM 697 C C . ASP A 1 95 ? -21.461 0.387 29.628 1.00 98.31 95 ASP A C 1
ATOM 699 O O . ASP A 1 95 ? -21.035 0.358 28.468 1.00 98.31 95 ASP A O 1
ATOM 703 N N . SER A 1 96 ? -20.725 0.857 30.640 1.00 98.12 96 SER A N 1
ATOM 704 C CA . SER A 1 96 ? -19.342 1.316 30.480 1.00 98.12 96 SER A CA 1
ATOM 705 C C . SER A 1 96 ? -18.439 0.201 29.951 1.00 98.12 96 SER A C 1
ATOM 707 O O . SER A 1 96 ? -17.745 0.399 28.950 1.00 98.12 96 SER A O 1
ATOM 709 N N . ASP A 1 97 ? -18.490 -0.984 30.558 1.00 98.31 97 ASP A N 1
ATOM 710 C CA . ASP A 1 97 ? -17.669 -2.131 30.164 1.00 98.31 97 ASP A CA 1
ATOM 711 C C . ASP A 1 97 ? -17.998 -2.568 28.734 1.00 98.31 97 ASP A C 1
ATOM 713 O O . ASP A 1 97 ? -17.104 -2.747 27.904 1.00 98.31 97 ASP A O 1
ATOM 717 N N . ARG A 1 98 ? -19.289 -2.634 28.383 1.00 98.19 98 ARG A N 1
ATOM 718 C CA . ARG A 1 98 ? -19.731 -2.935 27.015 1.00 98.19 98 ARG A CA 1
ATOM 719 C C . ARG A 1 98 ? -19.172 -1.934 26.002 1.00 98.19 98 ARG A C 1
ATOM 721 O O . ARG A 1 98 ? -18.724 -2.342 24.926 1.00 98.19 98 ARG A O 1
ATOM 728 N N . ARG A 1 99 ? -19.188 -0.634 26.318 1.00 98.31 99 ARG A N 1
ATOM 729 C CA . ARG A 1 99 ? -18.602 0.402 25.453 1.00 98.31 99 ARG A CA 1
ATOM 730 C C . ARG A 1 99 ? -17.090 0.236 25.328 1.00 98.31 99 ARG A C 1
ATOM 732 O O . ARG A 1 99 ? -16.574 0.304 24.212 1.00 98.31 99 ARG A O 1
ATOM 739 N N . GLN A 1 100 ? -16.387 -0.043 26.423 1.00 98.31 100 GLN A N 1
ATOM 740 C CA . GLN A 1 100 ? -14.944 -0.293 26.394 1.00 98.31 100 GLN A CA 1
ATOM 741 C C . GLN A 1 100 ? -14.586 -1.498 25.517 1.00 98.31 100 GLN A C 1
ATOM 743 O O . GLN A 1 100 ? -13.721 -1.371 24.649 1.00 98.31 100 GLN A O 1
ATOM 748 N N . PHE A 1 101 ? -15.298 -2.620 25.653 1.00 98.19 101 PHE A N 1
ATOM 749 C CA . PHE A 1 101 ? -15.098 -3.786 24.788 1.00 98.19 101 PHE A CA 1
ATOM 750 C C . PHE A 1 101 ? -15.352 -3.462 23.312 1.00 98.19 101 PHE A C 1
ATOM 752 O O . PHE A 1 101 ? -14.561 -3.851 22.450 1.00 98.19 101 PHE A O 1
ATOM 759 N N . ALA A 1 102 ? -16.407 -2.703 23.001 1.00 98.25 102 ALA A N 1
ATOM 760 C CA . ALA A 1 102 ? -16.689 -2.279 21.631 1.00 98.25 102 ALA A CA 1
ATOM 761 C C . ALA A 1 102 ? -15.568 -1.392 21.055 1.00 98.25 102 ALA A C 1
ATOM 763 O O . ALA A 1 102 ? -15.156 -1.573 19.906 1.00 98.25 102 ALA A O 1
ATOM 764 N N . HIS A 1 103 ? -15.031 -0.463 21.851 1.00 98.44 103 HIS A N 1
ATOM 765 C CA . HIS A 1 103 ? -13.888 0.358 21.451 1.00 98.44 103 HIS A CA 1
ATOM 766 C C . HIS A 1 103 ? -12.629 -0.482 21.233 1.00 98.44 103 HIS A C 1
ATOM 768 O O . HIS A 1 103 ? -11.959 -0.312 20.214 1.00 98.44 103 HIS A O 1
ATOM 774 N N . GLN A 1 104 ? -12.335 -1.421 22.131 1.00 98.62 104 GLN A N 1
ATOM 775 C CA . GLN A 1 104 ? -11.185 -2.313 22.006 1.00 98.62 104 GLN A CA 1
ATOM 776 C C . GLN A 1 104 ? -11.270 -3.174 20.740 1.00 98.62 104 GLN A C 1
ATOM 778 O O . GLN A 1 104 ? -10.294 -3.260 19.994 1.00 98.62 104 GLN A O 1
ATOM 783 N N . ALA A 1 105 ? -12.443 -3.741 20.446 1.00 98.38 105 ALA A N 1
ATOM 784 C CA . ALA A 1 105 ? -12.673 -4.503 19.221 1.00 98.38 105 ALA A CA 1
ATOM 785 C C . ALA A 1 105 ? -12.460 -3.639 17.966 1.00 98.38 105 ALA A C 1
ATOM 787 O O . ALA A 1 105 ? -11.812 -4.072 17.011 1.00 98.38 105 ALA A O 1
ATOM 788 N N . LYS A 1 106 ? -12.937 -2.386 17.981 1.00 98.56 106 LYS A N 1
ATOM 789 C CA . LYS A 1 106 ? -12.720 -1.440 16.878 1.00 98.56 106 LYS A CA 1
ATOM 790 C C . LYS A 1 106 ? -11.238 -1.113 16.688 1.00 98.56 106 LYS A C 1
ATOM 792 O O . LYS A 1 106 ? -10.769 -1.108 15.555 1.00 98.56 106 LYS A O 1
ATOM 797 N N . ILE A 1 107 ? -10.496 -0.880 17.770 1.00 98.62 107 ILE A N 1
ATOM 798 C CA . ILE A 1 107 ? -9.052 -0.609 17.717 1.00 98.62 107 ILE A CA 1
ATOM 799 C C . ILE A 1 107 ? -8.299 -1.808 17.133 1.00 98.62 107 ILE A C 1
ATOM 801 O O . ILE A 1 107 ? -7.475 -1.634 16.239 1.00 98.62 107 ILE A O 1
ATOM 805 N N . GLN A 1 108 ? -8.603 -3.027 17.585 1.00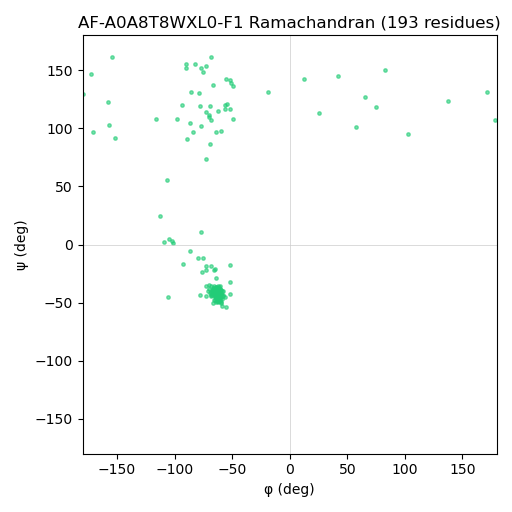 98.50 108 GLN A N 1
ATOM 806 C CA . GLN A 1 108 ? -7.976 -4.238 17.050 1.00 98.50 108 GLN A CA 1
ATOM 807 C C . GLN A 1 108 ? -8.272 -4.422 15.559 1.00 98.50 108 GLN A C 1
ATOM 809 O O . GLN A 1 108 ? -7.368 -4.730 14.785 1.00 98.50 108 GLN A O 1
ATOM 814 N N . ASN A 1 109 ? -9.516 -4.183 15.142 1.00 98.56 109 ASN A N 1
ATOM 815 C CA . ASN A 1 109 ? -9.898 -4.262 13.739 1.00 98.56 109 ASN A CA 1
ATOM 816 C C . ASN A 1 109 ? -9.153 -3.221 12.881 1.00 98.56 109 ASN A C 1
ATOM 818 O O . ASN A 1 109 ? -8.579 -3.582 11.855 1.00 98.56 109 ASN A O 1
ATOM 822 N N . LEU A 1 110 ? -9.083 -1.964 13.334 1.00 98.75 110 LEU A N 1
ATOM 823 C CA . LEU A 1 110 ? -8.322 -0.909 12.656 1.00 98.75 110 LEU A CA 1
ATOM 824 C C . LEU A 1 110 ? -6.828 -1.240 12.567 1.00 98.75 110 LEU A C 1
ATOM 826 O O . LEU A 1 110 ? -6.210 -0.998 11.535 1.00 98.75 110 LEU A O 1
ATOM 830 N N . HIS A 1 111 ? -6.251 -1.838 13.609 1.00 98.56 111 HIS A N 1
ATOM 831 C CA . HIS A 1 111 ? -4.851 -2.268 13.606 1.00 98.56 111 HIS A CA 1
ATOM 832 C C . HIS A 1 111 ? -4.573 -3.344 12.552 1.00 98.56 111 HIS A C 1
ATOM 834 O O . HIS A 1 111 ? -3.558 -3.291 11.858 1.00 98.56 111 HIS A O 1
ATOM 840 N N . VAL A 1 112 ? -5.480 -4.314 12.401 1.00 98.62 112 VAL A N 1
ATOM 841 C CA . VAL A 1 112 ? -5.377 -5.342 11.354 1.00 98.62 112 VAL A CA 1
ATOM 842 C C . VAL A 1 112 ? -5.497 -4.717 9.963 1.00 98.62 112 VAL A C 1
ATOM 844 O O . VAL A 1 112 ? -4.672 -5.018 9.101 1.00 98.62 112 VAL A O 1
ATOM 847 N N . GLN A 1 113 ? -6.457 -3.810 9.754 1.00 98.56 113 GLN A N 1
ATOM 848 C CA . GLN A 1 113 ? -6.604 -3.100 8.477 1.00 98.56 113 GLN A CA 1
ATOM 849 C C . GLN A 1 113 ? -5.348 -2.289 8.129 1.00 98.56 113 GLN A C 1
ATOM 851 O O . GLN A 1 113 ? -4.848 -2.381 7.012 1.00 98.56 113 GLN A O 1
ATOM 856 N N . LEU A 1 114 ? -4.789 -1.554 9.096 1.00 98.62 114 LEU A N 1
ATOM 857 C CA . LEU A 1 114 ? -3.574 -0.764 8.902 1.00 98.62 114 LEU A CA 1
ATOM 858 C C . LEU A 1 114 ? -2.384 -1.638 8.493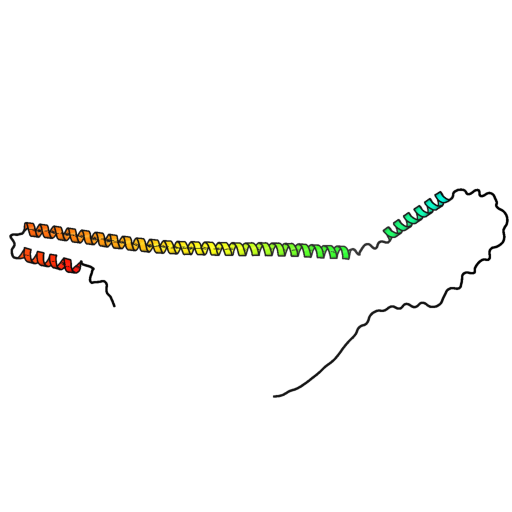 1.00 98.62 114 LEU A C 1
ATOM 860 O O . LEU A 1 114 ? -1.637 -1.277 7.583 1.00 98.62 114 LEU A O 1
ATOM 864 N N . LYS A 1 115 ? -2.220 -2.805 9.127 1.00 98.44 115 LYS A N 1
ATOM 865 C CA . LYS A 1 115 ? -1.194 -3.780 8.731 1.00 98.44 115 LYS A CA 1
ATOM 866 C C . LYS A 1 115 ? -1.397 -4.274 7.300 1.00 98.44 115 LYS A C 1
ATOM 868 O O . LYS A 1 115 ? -0.424 -4.338 6.556 1.00 98.44 115 LYS A O 1
ATOM 873 N N . GLY A 1 116 ? -2.637 -4.587 6.917 1.00 98.50 116 GLY A N 1
ATOM 874 C CA . GLY A 1 116 ? -2.974 -5.002 5.552 1.00 98.50 116 GLY A CA 1
ATOM 875 C C . GLY A 1 116 ? -2.593 -3.941 4.520 1.00 98.50 116 GLY A C 1
ATOM 876 O O . GLY A 1 116 ? -1.794 -4.211 3.628 1.00 98.50 116 GLY A O 1
ATOM 877 N N . ILE A 1 117 ? -3.054 -2.705 4.725 1.00 98.62 117 ILE A N 1
ATOM 878 C CA . ILE A 1 117 ? -2.746 -1.563 3.849 1.00 98.62 117 ILE A CA 1
ATOM 879 C C . ILE A 1 117 ? -1.233 -1.320 3.767 1.00 98.62 117 ILE A C 1
ATOM 881 O O . ILE A 1 117 ? -0.698 -1.062 2.692 1.00 98.62 117 ILE A O 1
ATOM 885 N N . THR A 1 118 ? -0.512 -1.440 4.885 1.00 98.62 118 THR A N 1
ATOM 886 C CA . THR A 1 118 ? 0.951 -1.269 4.899 1.00 98.62 118 THR A CA 1
ATOM 887 C C . THR A 1 118 ? 1.645 -2.287 3.991 1.00 98.62 118 THR A C 1
ATOM 889 O O . THR A 1 118 ? 2.525 -1.920 3.213 1.00 98.62 118 THR A O 1
ATOM 892 N N . LEU A 1 119 ? 1.228 -3.556 4.040 1.00 98.56 119 LEU A N 1
ATOM 893 C CA . LEU A 1 119 ? 1.777 -4.605 3.177 1.00 98.56 119 LEU A CA 1
ATOM 894 C C . LEU A 1 119 ? 1.426 -4.379 1.700 1.00 98.56 119 LEU A C 1
ATOM 896 O O . LEU A 1 119 ? 2.276 -4.578 0.833 1.00 98.56 119 LEU A O 1
ATOM 900 N N . GLU A 1 120 ? 0.210 -3.919 1.405 1.00 98.62 120 GLU A N 1
ATOM 901 C CA . GLU A 1 120 ? -0.210 -3.573 0.041 1.00 98.62 120 GLU A CA 1
ATOM 902 C C . GLU A 1 120 ? 0.615 -2.419 -0.547 1.00 98.62 120 GLU A C 1
ATOM 904 O O . GLU A 1 120 ? 1.031 -2.483 -1.711 1.00 98.62 120 GLU A O 1
ATOM 909 N N . ILE A 1 121 ? 0.907 -1.391 0.259 1.00 98.69 121 ILE A N 1
ATOM 910 C CA . ILE A 1 121 ? 1.777 -0.274 -0.130 1.00 98.69 121 ILE A CA 1
ATOM 911 C C . ILE A 1 121 ? 3.194 -0.778 -0.402 1.00 98.69 121 ILE A C 1
ATOM 913 O O . ILE A 1 121 ? 3.745 -0.483 -1.461 1.00 98.69 121 ILE A O 1
ATOM 917 N N . MET A 1 122 ? 3.770 -1.578 0.500 1.00 98.44 122 MET A N 1
ATOM 918 C CA . MET A 1 122 ? 5.107 -2.150 0.300 1.00 98.44 122 MET A CA 1
ATOM 919 C C . MET A 1 122 ? 5.183 -2.993 -0.979 1.00 98.44 122 MET A C 1
ATOM 921 O O . MET A 1 122 ? 6.120 -2.840 -1.761 1.00 98.44 122 MET A O 1
ATOM 925 N N . GLY A 1 123 ? 4.178 -3.835 -1.233 1.00 98.56 123 GLY A N 1
ATOM 926 C CA . GLY A 1 123 ? 4.107 -4.630 -2.460 1.00 98.56 123 GLY A CA 1
ATOM 927 C C . GLY A 1 123 ? 3.977 -3.768 -3.719 1.00 98.56 123 GLY A C 1
ATOM 928 O O . GLY A 1 123 ? 4.562 -4.084 -4.753 1.00 98.56 123 GLY A O 1
ATOM 929 N N . SER A 1 124 ? 3.247 -2.656 -3.640 1.00 98.50 124 SER A N 1
ATOM 930 C CA . SER A 1 124 ? 3.106 -1.719 -4.760 1.00 98.50 124 SER A CA 1
ATOM 931 C C . SER A 1 124 ? 4.394 -0.945 -5.034 1.00 98.50 124 SER A C 1
ATOM 933 O O . SER A 1 124 ? 4.774 -0.811 -6.194 1.00 98.50 124 SER A O 1
ATOM 935 N N . LEU A 1 125 ? 5.108 -0.511 -3.992 1.00 98.62 125 LEU A N 1
ATOM 936 C CA . LEU A 1 125 ? 6.422 0.124 -4.125 1.00 98.62 125 LEU A CA 1
ATOM 937 C C . LEU A 1 125 ? 7.454 -0.827 -4.743 1.00 98.62 125 LEU A C 1
ATOM 939 O O . LEU A 1 125 ? 8.184 -0.423 -5.642 1.00 98.62 125 LEU A O 1
ATOM 943 N N . ALA A 1 126 ? 7.469 -2.099 -4.332 1.00 98.38 126 ALA A N 1
ATOM 944 C CA . ALA A 1 126 ? 8.355 -3.102 -4.922 1.00 98.38 126 ALA A CA 1
ATOM 945 C C . ALA A 1 126 ? 8.075 -3.316 -6.421 1.00 98.38 126 ALA A C 1
ATOM 947 O O . ALA A 1 126 ? 9.006 -3.396 -7.218 1.00 98.38 126 ALA A O 1
ATOM 948 N N . ARG A 1 127 ? 6.796 -3.355 -6.821 1.00 98.44 127 ARG A N 1
ATOM 949 C CA . ARG A 1 127 ? 6.411 -3.443 -8.240 1.00 98.44 127 ARG A CA 1
ATOM 950 C C . ARG A 1 127 ? 6.812 -2.203 -9.034 1.00 98.44 127 ARG A C 1
ATOM 952 O O . ARG A 1 127 ? 7.270 -2.347 -10.159 1.00 98.44 127 ARG A O 1
ATOM 959 N N . LEU A 1 128 ? 6.650 -1.007 -8.469 1.00 98.50 128 LEU A N 1
ATOM 960 C CA . LEU A 1 128 ? 7.075 0.233 -9.126 1.00 98.50 128 LEU A CA 1
ATOM 961 C C . LEU A 1 128 ? 8.590 0.272 -9.338 1.00 98.50 128 LEU A C 1
ATOM 963 O O . LEU A 1 128 ? 9.036 0.635 -10.420 1.00 98.50 128 LEU A O 1
ATOM 967 N N . GLU A 1 129 ? 9.371 -0.145 -8.342 1.00 98.50 129 GLU A N 1
ATOM 968 C CA . GLU A 1 129 ? 10.828 -0.226 -8.463 1.00 98.50 129 GLU A CA 1
ATOM 969 C C . GLU A 1 129 ? 11.255 -1.257 -9.519 1.00 98.50 129 GLU A C 1
ATOM 971 O O . GLU A 1 129 ? 12.179 -1.007 -10.288 1.00 98.50 129 GLU A O 1
ATOM 976 N N . GLN A 1 130 ? 10.556 -2.392 -9.608 1.00 98.44 130 GLN A N 1
ATOM 977 C CA . GLN A 1 130 ? 10.800 -3.388 -10.650 1.00 98.44 130 GLN A CA 1
ATOM 978 C C . GLN A 1 130 ? 10.495 -2.837 -12.051 1.00 98.44 130 GLN A C 1
ATOM 980 O O . GLN A 1 130 ? 11.342 -2.919 -12.936 1.00 98.44 130 GLN A O 1
ATOM 985 N N . LEU A 1 131 ? 9.325 -2.217 -12.239 1.00 98.31 131 LEU A N 1
ATOM 986 C CA . LEU A 1 131 ? 8.938 -1.609 -13.517 1.00 98.31 131 LEU A CA 1
ATOM 987 C C . LEU A 1 131 ? 9.893 -0.491 -13.937 1.00 98.31 131 LEU A C 1
ATOM 989 O O . LEU A 1 131 ? 10.192 -0.344 -15.118 1.00 98.31 131 LEU A O 1
ATOM 993 N N . ARG A 1 132 ? 10.391 0.290 -12.973 1.00 98.25 132 ARG A N 1
ATOM 994 C CA . ARG A 1 132 ? 11.407 1.310 -13.232 1.00 98.25 132 ARG A CA 1
ATOM 995 C C . ARG A 1 132 ? 12.686 0.686 -13.792 1.00 98.25 132 ARG A C 1
ATOM 997 O O . ARG A 1 132 ? 13.175 1.159 -14.807 1.00 98.25 132 ARG A O 1
ATOM 1004 N N . LYS A 1 133 ? 13.197 -0.379 -13.169 1.00 97.81 133 LYS A N 1
ATOM 1005 C CA . LYS A 1 133 ? 14.406 -1.074 -13.644 1.00 97.81 133 LYS A CA 1
ATOM 1006 C C . LYS A 1 133 ? 14.220 -1.667 -15.036 1.00 97.81 133 LYS A C 1
ATOM 1008 O O . LYS A 1 133 ? 15.108 -1.547 -15.867 1.00 97.81 133 LYS A O 1
ATOM 1013 N N . GLU A 1 134 ? 13.065 -2.275 -15.292 1.00 98.00 134 GLU A N 1
ATOM 1014 C CA . GLU A 1 134 ? 12.729 -2.816 -16.614 1.00 98.00 134 GLU A CA 1
ATOM 1015 C C . GLU A 1 134 ? 12.679 -1.718 -17.684 1.00 98.00 134 GLU A C 1
ATOM 1017 O O . GLU A 1 134 ? 13.161 -1.920 -18.796 1.00 98.00 134 GLU A O 1
ATOM 1022 N N . LEU A 1 135 ? 12.137 -0.544 -17.347 1.00 97.50 135 LEU A N 1
ATOM 1023 C CA . LEU A 1 135 ? 12.108 0.604 -18.249 1.00 97.50 135 LEU A CA 1
ATOM 1024 C C . LEU A 1 135 ? 13.507 1.179 -18.503 1.00 97.50 135 LEU A C 1
ATOM 1026 O O . LEU A 1 135 ? 13.832 1.489 -19.650 1.00 97.50 135 LEU A O 1
ATOM 1030 N N . ASP A 1 136 ? 14.321 1.325 -17.457 1.00 96.81 136 ASP A N 1
ATOM 1031 C CA . ASP A 1 136 ?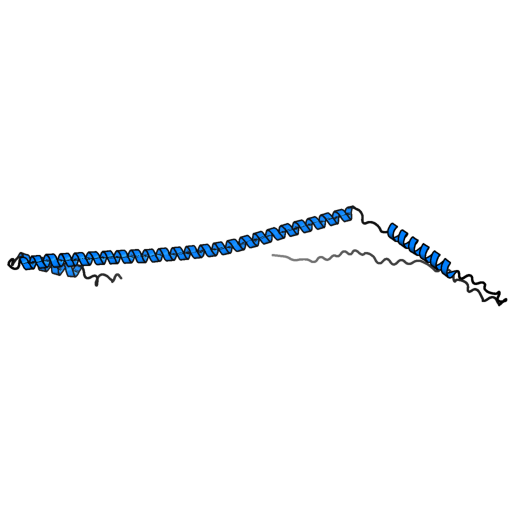 15.695 1.824 -17.564 1.00 96.81 136 ASP A CA 1
ATOM 1032 C C . ASP A 1 136 ? 16.532 0.892 -18.463 1.00 96.81 136 ASP A C 1
ATOM 1034 O O . ASP A 1 136 ? 17.197 1.363 -19.387 1.00 96.81 136 ASP A O 1
ATOM 1038 N N . GLU A 1 137 ? 16.414 -0.426 -18.273 1.00 96.25 137 GLU A N 1
ATOM 1039 C CA . GLU A 1 137 ? 17.075 -1.435 -19.110 1.00 96.25 137 GLU A CA 1
ATOM 1040 C C . GLU A 1 137 ? 16.593 -1.375 -20.565 1.00 96.25 137 GLU A C 1
ATOM 1042 O O . GLU A 1 137 ? 17.399 -1.293 -21.489 1.00 96.25 137 GLU A O 1
ATOM 1047 N N . ALA A 1 138 ? 15.276 -1.338 -20.793 1.00 95.31 138 ALA A N 1
ATOM 1048 C CA . ALA A 1 138 ? 14.719 -1.248 -22.142 1.00 95.31 138 ALA A CA 1
ATOM 1049 C C . ALA A 1 138 ? 15.158 0.034 -22.870 1.00 95.31 138 ALA A C 1
ATOM 1051 O O . ALA A 1 138 ? 15.389 0.018 -24.079 1.00 95.31 138 ALA A O 1
ATOM 1052 N N . THR A 1 139 ? 15.291 1.143 -22.140 1.00 95.25 139 THR A N 1
ATOM 1053 C CA . THR A 1 139 ? 15.762 2.421 -22.688 1.00 95.25 139 THR A CA 1
ATOM 1054 C C . THR A 1 139 ? 17.238 2.345 -23.068 1.00 95.25 139 THR A C 1
ATOM 1056 O O . THR A 1 139 ? 17.626 2.826 -24.134 1.00 95.25 139 THR A O 1
ATOM 1059 N N . LEU A 1 140 ? 18.057 1.717 -22.225 1.00 93.31 140 LEU A N 1
ATOM 1060 C CA . LEU A 1 140 ? 19.482 1.531 -22.469 1.00 93.31 140 LEU A CA 1
ATOM 1061 C C . LEU A 1 140 ? 19.740 0.589 -23.654 1.00 93.31 140 LEU A C 1
ATOM 1063 O O . LEU A 1 140 ? 20.557 0.905 -24.518 1.00 93.31 140 LEU A O 1
ATOM 1067 N N . GLU A 1 141 ? 18.990 -0.506 -23.762 1.00 92.69 141 GLU A N 1
ATOM 1068 C CA . GLU A 1 141 ? 19.052 -1.414 -24.911 1.00 92.69 141 GLU A CA 1
ATOM 1069 C C . GLU A 1 141 ? 18.560 -0.755 -26.207 1.00 92.69 141 GLU A C 1
ATOM 1071 O O . GLU A 1 141 ? 19.159 -0.940 -27.268 1.00 92.69 141 GLU A O 1
ATOM 1076 N N . ALA A 1 142 ? 17.523 0.085 -26.140 1.00 89.69 142 ALA A N 1
ATOM 1077 C CA . ALA A 1 142 ? 17.079 0.866 -27.293 1.00 89.69 142 ALA A CA 1
ATOM 1078 C C . ALA A 1 142 ? 18.147 1.872 -27.758 1.00 89.69 142 ALA A C 1
ATOM 1080 O O . ALA A 1 142 ? 18.386 1.999 -28.962 1.00 89.69 142 ALA A O 1
ATOM 1081 N N . ALA A 1 143 ? 18.815 2.555 -26.822 1.00 88.06 143 ALA A N 1
ATOM 1082 C CA . ALA A 1 143 ? 19.913 3.471 -27.129 1.00 88.06 143 ALA A CA 1
ATOM 1083 C C . ALA A 1 143 ? 21.092 2.729 -27.777 1.00 88.06 143 ALA A C 1
ATOM 1085 O O . ALA A 1 143 ? 21.512 3.097 -28.873 1.00 88.06 143 ALA A O 1
ATOM 1086 N N . ARG A 1 144 ? 21.537 1.612 -27.181 1.00 86.12 144 ARG A N 1
ATOM 1087 C CA . ARG A 1 144 ? 22.575 0.737 -27.757 1.00 86.12 144 ARG A CA 1
ATOM 1088 C C . ARG A 1 144 ? 22.204 0.255 -29.158 1.00 86.12 144 ARG A C 1
ATOM 1090 O O . ARG A 1 144 ? 23.025 0.298 -30.070 1.00 86.12 144 ARG A O 1
ATOM 1097 N N . GLY A 1 145 ? 20.960 -0.184 -29.354 1.00 86.50 145 GLY A N 1
ATOM 1098 C CA . GLY A 1 145 ? 20.459 -0.619 -30.656 1.00 86.50 145 GLY A CA 1
ATOM 1099 C C . GLY A 1 145 ? 20.498 0.490 -31.712 1.00 86.50 145 GLY A C 1
ATOM 1100 O O . GLY A 1 145 ? 20.888 0.234 -32.854 1.00 86.50 145 GLY A O 1
ATOM 1101 N N . SER A 1 146 ? 20.138 1.718 -31.328 1.00 87.50 146 SER A N 1
ATOM 1102 C CA . SER A 1 146 ? 20.201 2.905 -32.189 1.00 87.50 146 SER A CA 1
ATOM 1103 C C . SER A 1 146 ? 21.638 3.270 -32.559 1.00 87.50 146 SER A C 1
ATOM 1105 O O . SER A 1 146 ? 21.934 3.450 -33.741 1.00 87.50 146 SER A O 1
ATOM 1107 N N . ASP A 1 147 ? 22.542 3.321 -31.582 1.00 85.56 147 ASP A N 1
ATOM 1108 C CA . ASP A 1 147 ? 23.951 3.660 -31.806 1.00 85.56 147 ASP A CA 1
ATOM 1109 C C . ASP A 1 147 ? 24.630 2.626 -32.715 1.00 85.56 147 ASP A C 1
ATOM 1111 O O . ASP A 1 147 ? 25.302 2.981 -33.685 1.00 85.56 147 ASP A O 1
ATOM 1115 N N . ASN A 1 148 ? 24.343 1.339 -32.503 1.00 86.56 148 ASN A N 1
ATOM 1116 C CA . ASN A 1 148 ? 24.821 0.257 -33.365 1.00 86.56 148 ASN A CA 1
ATOM 1117 C C . ASN A 1 148 ? 24.262 0.353 -34.795 1.00 86.56 148 ASN A C 1
ATOM 1119 O O . ASN A 1 148 ? 24.944 0.020 -35.767 1.00 86.56 148 ASN A O 1
ATOM 1123 N N . ALA A 1 149 ? 23.006 0.777 -34.962 1.00 88.38 149 ALA A N 1
ATOM 1124 C CA . ALA A 1 149 ? 22.423 0.991 -36.285 1.00 88.38 149 ALA A CA 1
ATOM 1125 C C . ALA A 1 149 ? 23.071 2.184 -37.004 1.00 88.38 149 ALA A C 1
ATOM 1127 O O . ALA A 1 149 ? 23.409 2.069 -38.183 1.00 88.38 149 ALA A O 1
ATOM 1128 N N . LEU A 1 150 ? 23.290 3.292 -36.292 1.00 89.44 150 LEU A N 1
ATOM 1129 C CA . LEU A 1 150 ? 23.945 4.484 -36.823 1.00 89.44 150 LEU A CA 1
ATOM 1130 C C . LEU A 1 150 ? 25.400 4.206 -37.215 1.00 89.44 150 LEU A C 1
ATOM 1132 O O . LEU A 1 150 ? 25.824 4.600 -38.302 1.00 89.44 150 LEU A O 1
ATOM 1136 N N . SER A 1 151 ? 26.145 3.496 -36.367 1.00 87.50 151 SER A N 1
ATOM 1137 C CA . SER A 1 151 ? 27.531 3.109 -36.639 1.00 87.50 151 SER A CA 1
ATOM 1138 C C . SER A 1 151 ? 27.628 2.242 -37.900 1.00 87.50 151 SER A C 1
ATOM 1140 O O . SER A 1 151 ? 28.369 2.574 -38.827 1.00 87.50 151 SER A O 1
ATOM 1142 N N . ARG A 1 152 ? 26.768 1.218 -38.031 1.00 88.88 152 ARG A N 1
ATOM 1143 C CA . ARG A 1 152 ? 26.691 0.389 -39.250 1.00 88.88 152 ARG A CA 1
ATOM 1144 C C . ARG A 1 152 ? 26.322 1.189 -40.498 1.00 88.88 152 ARG A C 1
ATOM 1146 O O . ARG A 1 152 ? 26.925 0.986 -41.546 1.00 88.88 152 ARG A O 1
ATOM 1153 N N . ALA A 1 153 ? 25.348 2.095 -40.405 1.00 92.06 153 ALA A N 1
ATOM 1154 C CA . ALA A 1 153 ? 24.955 2.935 -41.536 1.00 92.06 153 ALA A CA 1
ATOM 1155 C C . ALA A 1 153 ? 26.087 3.884 -41.965 1.00 92.06 153 ALA A C 1
ATOM 1157 O O . ALA A 1 153 ? 26.324 4.059 -43.159 1.00 92.06 153 ALA A O 1
ATOM 1158 N N . THR A 1 154 ? 26.807 4.454 -40.996 1.00 91.12 154 THR A N 1
ATOM 1159 C CA . THR A 1 154 ? 27.963 5.325 -41.242 1.00 91.12 154 THR A CA 1
ATOM 1160 C C . THR A 1 154 ? 29.086 4.549 -41.924 1.00 91.12 154 THR A C 1
ATOM 1162 O O . THR A 1 154 ? 29.595 5.005 -42.945 1.00 91.12 154 THR A O 1
ATOM 1165 N N . ARG A 1 155 ? 29.408 3.344 -41.435 1.00 90.19 155 ARG A N 1
ATOM 1166 C CA . ARG A 1 155 ? 30.385 2.439 -42.059 1.00 90.19 155 ARG A CA 1
ATOM 1167 C C . ARG A 1 155 ? 30.040 2.151 -43.519 1.00 90.19 155 ARG A C 1
ATOM 1169 O O . ARG A 1 155 ? 30.853 2.432 -44.394 1.00 90.19 155 ARG A O 1
ATOM 1176 N N . LEU A 1 156 ? 28.814 1.696 -43.788 1.00 93.62 156 LEU A N 1
ATOM 1177 C CA . LEU A 1 156 ? 28.351 1.404 -45.150 1.00 93.62 156 LEU A CA 1
ATOM 1178 C C . LEU A 1 156 ? 28.445 2.628 -46.073 1.00 93.62 156 LEU A C 1
ATOM 1180 O O . LEU A 1 156 ? 28.835 2.504 -47.231 1.00 93.62 156 LEU A O 1
ATOM 1184 N N . ALA A 1 157 ? 28.109 3.822 -45.577 1.00 95.12 157 ALA A N 1
ATOM 1185 C CA . ALA A 1 157 ? 28.221 5.045 -46.367 1.00 95.12 157 ALA A CA 1
ATOM 1186 C C . ALA A 1 157 ? 29.679 5.355 -46.753 1.00 95.12 157 ALA A C 1
ATOM 1188 O O . ALA A 1 157 ? 29.942 5.723 -47.900 1.00 95.12 157 ALA A O 1
ATOM 1189 N N . VAL A 1 158 ? 30.628 5.174 -45.827 1.00 93.75 158 VAL A N 1
ATOM 1190 C CA . VAL A 1 158 ? 32.059 5.379 -46.104 1.00 93.75 158 VAL A CA 1
ATOM 1191 C C . VAL A 1 158 ? 32.603 4.288 -47.032 1.00 93.75 158 VAL A C 1
ATOM 1193 O O . VAL A 1 158 ? 33.362 4.605 -47.945 1.00 93.75 158 VAL A O 1
ATOM 1196 N N . GLU A 1 159 ? 32.179 3.033 -46.884 1.00 93.06 159 GLU A N 1
ATOM 1197 C CA . GLU A 1 159 ? 32.543 1.941 -47.801 1.00 93.06 159 GLU A CA 1
ATOM 1198 C C . GLU A 1 159 ? 32.105 2.244 -49.241 1.00 93.06 159 GLU A C 1
ATOM 1200 O O . GLU A 1 159 ? 32.924 2.176 -50.159 1.00 93.06 159 GLU A O 1
ATOM 1205 N N . VAL A 1 160 ? 30.863 2.702 -49.440 1.00 95.31 160 VAL A N 1
ATOM 1206 C CA . VAL A 1 160 ? 30.362 3.137 -50.757 1.00 95.31 160 VAL A CA 1
ATOM 1207 C C . VAL A 1 160 ? 31.188 4.302 -51.316 1.00 95.31 160 VAL A C 1
ATOM 1209 O O . VAL A 1 160 ? 31.467 4.352 -52.516 1.00 95.31 160 VAL A O 1
ATOM 1212 N N . MET A 1 161 ? 31.620 5.241 -50.467 1.00 94.31 161 MET A N 1
ATOM 1213 C CA . MET A 1 161 ? 32.511 6.321 -50.897 1.00 94.31 161 MET A CA 1
ATOM 1214 C C . MET A 1 161 ? 33.883 5.798 -51.334 1.00 94.31 161 MET A C 1
ATOM 1216 O O . MET A 1 161 ? 34.381 6.234 -52.371 1.00 94.31 161 MET A O 1
ATOM 1220 N N . VAL A 1 162 ? 34.487 4.869 -50.590 1.00 94.00 162 VAL A N 1
ATOM 1221 C CA . VAL A 1 162 ? 35.767 4.242 -50.959 1.00 94.00 162 VAL A CA 1
ATOM 1222 C C . VAL A 1 162 ? 35.632 3.486 -52.282 1.00 94.00 162 VAL A C 1
ATOM 1224 O O . VAL A 1 162 ? 36.506 3.589 -53.144 1.00 94.00 162 VAL A O 1
ATOM 1227 N N . GLU A 1 163 ? 34.522 2.774 -52.490 1.00 93.31 163 GLU A N 1
ATOM 1228 C CA . GLU A 1 163 ? 34.237 2.087 -53.751 1.00 93.31 163 GLU A CA 1
ATOM 1229 C C . GLU A 1 163 ? 34.119 3.053 -54.936 1.00 93.31 163 GLU A C 1
ATOM 1231 O O . GLU A 1 163 ? 34.674 2.789 -56.004 1.00 93.31 163 GLU A O 1
ATOM 1236 N N . ALA A 1 164 ? 33.462 4.199 -54.750 1.00 94.25 164 ALA A N 1
ATOM 1237 C CA . ALA A 1 164 ? 33.346 5.222 -55.787 1.00 94.25 164 ALA A CA 1
ATOM 1238 C C . ALA A 1 164 ? 34.697 5.878 -56.151 1.00 94.25 164 ALA A C 1
ATOM 1240 O O . ALA A 1 164 ? 34.837 6.409 -57.253 1.00 94.25 164 ALA A O 1
ATOM 1241 N N . HIS A 1 165 ? 35.695 5.819 -55.259 1.00 93.69 165 HIS A N 1
ATOM 1242 C CA . HIS A 1 165 ? 37.006 6.463 -55.413 1.00 93.69 165 HIS A CA 1
ATOM 1243 C C . HIS A 1 165 ? 38.169 5.467 -55.576 1.00 93.69 165 HIS A C 1
ATOM 1245 O O . HIS A 1 165 ? 39.315 5.830 -55.333 1.00 93.69 165 HIS A O 1
ATOM 1251 N N . GLN A 1 166 ? 37.922 4.238 -56.049 1.00 87.19 166 GLN A N 1
ATOM 1252 C CA . GLN A 1 166 ? 38.937 3.169 -56.175 1.00 87.19 166 GLN A CA 1
ATOM 1253 C C . GLN A 1 166 ? 40.236 3.540 -56.926 1.00 87.19 166 GLN A C 1
ATOM 1255 O O . GLN A 1 166 ? 41.229 2.828 -56.796 1.00 87.19 166 GLN A O 1
ATOM 1260 N N . GLY A 1 167 ? 40.252 4.627 -57.704 1.00 88.19 167 GLY A N 1
ATOM 1261 C CA . GLY A 1 167 ? 41.455 5.144 -58.365 1.00 88.19 167 GLY A CA 1
ATOM 1262 C C . GLY A 1 167 ? 42.394 5.970 -57.472 1.00 88.19 167 GLY A C 1
ATOM 1263 O O . GLY A 1 167 ? 43.511 6.262 -57.895 1.00 88.19 167 GLY A O 1
ATOM 1264 N N . ASP A 1 168 ? 41.971 6.355 -56.266 1.00 93.06 168 ASP A N 1
ATOM 1265 C CA . ASP A 1 168 ? 42.797 7.082 -55.300 1.00 93.06 168 ASP A CA 1
ATOM 1266 C C . ASP A 1 168 ? 43.661 6.110 -54.481 1.00 93.06 168 ASP A C 1
ATOM 1268 O O . ASP A 1 168 ? 43.230 5.520 -53.486 1.00 93.06 168 ASP A O 1
ATOM 1272 N N . MET A 1 169 ? 44.906 5.952 -54.929 1.00 91.12 169 MET A N 1
ATOM 1273 C CA . MET A 1 169 ? 45.889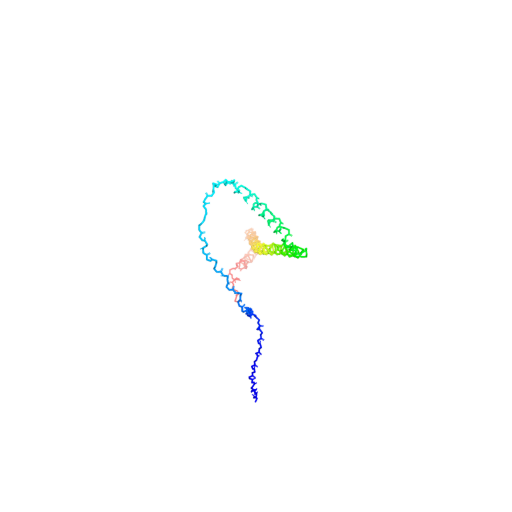 5.033 -54.352 1.00 91.12 169 MET A CA 1
ATOM 1274 C C . MET A 1 169 ? 46.496 5.523 -53.028 1.00 91.12 169 MET A C 1
ATOM 1276 O O . MET A 1 169 ? 47.164 4.732 -52.363 1.00 91.12 169 MET A O 1
ATOM 1280 N N . GLU A 1 170 ? 46.282 6.784 -52.637 1.00 90.31 170 GLU A N 1
ATOM 1281 C CA . GLU A 1 170 ? 46.802 7.342 -51.380 1.00 90.31 170 GLU A CA 1
ATOM 1282 C C . GLU A 1 170 ? 45.701 7.495 -50.323 1.00 90.31 170 GLU A C 1
ATOM 1284 O O . GLU A 1 170 ? 45.894 7.074 -49.181 1.00 90.31 170 GLU A O 1
ATOM 1289 N N . GLY A 1 171 ? 44.531 8.028 -50.686 1.00 90.06 171 GLY A N 1
ATOM 1290 C CA . GLY A 1 171 ? 43.441 8.291 -49.741 1.00 90.06 171 GLY A CA 1
ATOM 1291 C C . GLY A 1 171 ? 42.633 7.051 -49.354 1.00 90.06 171 GLY A C 1
ATOM 1292 O O . GLY A 1 171 ? 42.361 6.829 -48.172 1.00 90.06 171 GLY A O 1
ATOM 1293 N N . CYS A 1 172 ? 42.284 6.184 -50.312 1.00 91.94 172 CYS A N 1
ATOM 1294 C CA . CYS A 1 172 ? 41.446 5.010 -50.032 1.00 91.94 172 CYS A CA 1
ATOM 1295 C C . CYS A 1 172 ? 42.069 3.988 -49.058 1.00 91.94 172 CYS A C 1
ATOM 1297 O O . CYS A 1 172 ? 41.316 3.403 -48.273 1.00 91.94 172 CYS A O 1
ATOM 1299 N N . PRO A 1 173 ? 43.392 3.715 -49.082 1.00 93.44 173 PRO A N 1
ATOM 1300 C CA . PRO A 1 173 ? 44.026 2.850 -48.085 1.00 93.44 173 PRO A CA 1
ATOM 1301 C C . PRO A 1 173 ? 44.013 3.437 -46.668 1.00 93.44 173 PRO A C 1
ATOM 1303 O O . PRO A 1 173 ? 43.854 2.687 -45.708 1.00 93.44 173 PRO A O 1
ATOM 1306 N N . VAL A 1 174 ? 44.154 4.761 -46.528 1.00 92.88 174 VAL A N 1
ATOM 1307 C CA . VAL A 1 174 ? 44.114 5.447 -45.223 1.00 92.88 174 VAL A CA 1
ATOM 1308 C C . VAL A 1 174 ? 42.721 5.339 -44.611 1.00 92.88 174 VAL A C 1
ATOM 1310 O O . VAL A 1 174 ? 42.590 4.872 -43.484 1.00 92.88 174 VAL A O 1
ATOM 1313 N N . VAL A 1 175 ? 41.684 5.672 -45.384 1.00 92.12 175 VAL A N 1
ATOM 1314 C CA . VAL A 1 175 ? 40.286 5.605 -44.928 1.00 92.12 175 VAL A CA 1
ATOM 1315 C C . VAL A 1 175 ? 39.877 4.173 -44.571 1.00 92.12 175 VAL A C 1
ATOM 1317 O O . VAL A 1 175 ? 39.210 3.965 -43.563 1.00 92.12 175 VAL A O 1
ATOM 1320 N N . ARG A 1 176 ? 40.324 3.165 -45.338 1.00 89.94 176 ARG A N 1
ATOM 1321 C CA . ARG A 1 176 ? 40.108 1.747 -44.991 1.00 89.94 176 ARG A CA 1
ATOM 1322 C C . ARG A 1 176 ? 40.758 1.366 -43.666 1.00 89.94 176 ARG A C 1
ATOM 1324 O O . ARG A 1 176 ? 40.107 0.761 -42.829 1.00 89.94 176 ARG A O 1
ATOM 1331 N N . LYS A 1 177 ? 42.006 1.779 -43.444 1.00 90.25 177 LYS A N 1
ATOM 1332 C CA . LYS A 1 177 ? 42.709 1.515 -42.184 1.00 90.25 177 LYS A CA 1
ATOM 1333 C C . LYS A 1 177 ? 42.012 2.163 -40.981 1.00 90.25 177 LYS A C 1
ATOM 1335 O O . LYS A 1 177 ? 41.986 1.572 -39.906 1.00 90.25 177 LYS A O 1
ATOM 1340 N N . GLU A 1 178 ? 41.469 3.369 -41.144 1.00 89.62 178 GLU A N 1
ATOM 1341 C CA . GLU A 1 178 ? 40.692 4.042 -40.094 1.00 89.62 178 GLU A CA 1
ATOM 1342 C C . GLU A 1 178 ? 39.356 3.333 -39.818 1.00 89.62 178 GLU A C 1
ATOM 1344 O O . GLU A 1 178 ? 38.990 3.158 -38.658 1.00 89.62 178 GLU A O 1
ATOM 1349 N N . LEU A 1 179 ? 38.665 2.867 -40.863 1.00 87.19 179 LEU A N 1
ATOM 1350 C CA . LEU A 1 179 ? 37.455 2.040 -40.767 1.00 87.19 179 LEU A CA 1
ATOM 1351 C C . LEU A 1 179 ? 37.702 0.711 -40.043 1.00 87.19 179 LEU A C 1
ATOM 1353 O O . LEU A 1 179 ? 36.898 0.327 -39.194 1.00 87.19 179 LEU A O 1
ATOM 1357 N N . ASP A 1 180 ? 38.796 0.022 -40.357 1.00 85.44 180 ASP A N 1
ATOM 1358 C CA . ASP A 1 180 ? 39.166 -1.239 -39.705 1.00 85.44 180 ASP A CA 1
ATOM 1359 C C . ASP A 1 180 ? 39.483 -1.006 -38.216 1.00 85.44 180 ASP A C 1
ATOM 1361 O O . ASP A 1 180 ? 39.026 -1.750 -37.354 1.00 85.44 180 ASP A O 1
ATOM 1365 N N . GLY A 1 181 ? 40.178 0.091 -37.884 1.00 81.69 181 GLY A N 1
ATOM 1366 C CA . GLY A 1 181 ? 40.475 0.459 -36.494 1.00 81.69 181 GLY A CA 1
ATOM 1367 C C . GLY A 1 181 ? 39.255 0.889 -35.665 1.00 81.69 181 GLY A C 1
ATOM 1368 O O . GLY A 1 181 ? 39.316 0.879 -34.437 1.00 81.69 181 GLY A O 1
ATOM 1369 N N . LEU A 1 182 ? 38.143 1.262 -36.307 1.00 75.25 182 LEU A N 1
ATOM 1370 C CA . LEU A 1 182 ? 36.875 1.566 -35.634 1.00 75.25 182 LEU A CA 1
ATOM 1371 C C . LEU A 1 182 ? 36.128 0.300 -35.173 1.00 75.25 182 LEU A C 1
ATOM 1373 O O . LEU A 1 182 ? 35.336 0.394 -34.236 1.00 75.25 182 LEU A O 1
ATOM 1377 N N . ASP A 1 183 ? 36.377 -0.867 -35.783 1.00 64.69 183 ASP A N 1
ATOM 1378 C CA . ASP A 1 183 ? 35.762 -2.134 -35.348 1.00 64.69 183 ASP A CA 1
ATOM 1379 C C . ASP A 1 183 ? 36.359 -2.641 -34.027 1.00 64.69 183 ASP A C 1
ATOM 1381 O O . ASP A 1 183 ? 35.616 -3.100 -33.161 1.00 64.69 183 ASP A O 1
ATOM 1385 N N . ASP A 1 184 ? 37.661 -2.438 -33.807 1.00 59.09 184 ASP A N 1
ATOM 1386 C CA . ASP A 1 184 ? 38.352 -2.830 -32.567 1.00 59.09 184 ASP A CA 1
ATOM 1387 C C . ASP A 1 184 ? 37.856 -2.061 -31.321 1.00 59.09 184 ASP A C 1
ATOM 1389 O O . ASP A 1 184 ? 38.029 -2.509 -30.190 1.00 59.09 184 ASP A O 1
ATOM 1393 N N . VAL A 1 185 ? 37.228 -0.893 -31.504 1.00 60.50 185 VAL A N 1
ATOM 1394 C CA . VAL A 1 185 ? 36.716 -0.034 -30.413 1.00 60.50 185 VAL A CA 1
ATOM 1395 C C . VAL A 1 185 ? 35.243 -0.323 -30.086 1.00 60.50 185 VAL A C 1
ATOM 1397 O O . VAL A 1 185 ? 34.741 0.079 -29.034 1.00 60.50 185 VAL A O 1
ATOM 1400 N N . HIS A 1 186 ? 34.523 -1.009 -30.975 1.00 56.69 186 HIS A N 1
ATOM 1401 C CA . HIS A 1 186 ? 33.088 -1.275 -30.842 1.00 56.69 186 HIS A CA 1
ATOM 1402 C C . HIS A 1 186 ? 32.738 -2.730 -30.528 1.00 56.69 186 HIS A C 1
ATOM 1404 O O . HIS A 1 186 ? 31.553 -3.027 -30.378 1.00 56.69 186 HIS A O 1
ATOM 1410 N N . ASP A 1 187 ? 33.725 -3.611 -30.355 1.00 48.47 187 ASP A N 1
ATOM 1411 C CA . ASP A 1 187 ? 33.511 -4.963 -29.839 1.00 48.47 187 ASP A CA 1
ATOM 1412 C C . ASP A 1 187 ? 33.552 -4.936 -28.292 1.00 48.47 187 ASP A C 1
ATOM 1414 O O . ASP A 1 187 ? 34.618 -4.811 -27.687 1.00 48.47 187 ASP A O 1
ATOM 1418 N N . PRO A 1 188 ? 32.411 -5.022 -27.579 1.00 50.66 188 PRO A N 1
ATOM 1419 C CA . PRO A 1 188 ? 32.364 -4.836 -26.125 1.00 50.66 188 PRO A CA 1
ATOM 1420 C C . PRO A 1 188 ? 32.871 -6.060 -25.345 1.00 50.66 188 PRO A C 1
ATOM 1422 O O . PRO A 1 188 ? 32.672 -6.147 -24.132 1.00 50.66 188 PRO A O 1
ATOM 1425 N N . LYS A 1 189 ? 33.481 -7.042 -26.018 1.00 45.97 189 LYS A N 1
ATOM 1426 C CA . LYS A 1 189 ? 33.822 -8.335 -25.420 1.00 45.97 189 LYS A CA 1
ATOM 1427 C C . LYS A 1 189 ? 34.993 -8.267 -24.433 1.00 45.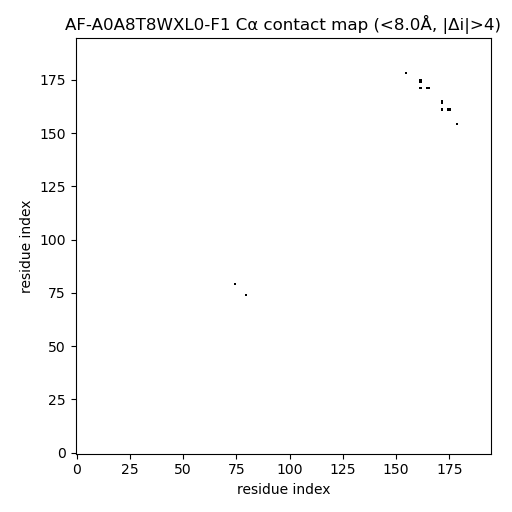97 189 LYS A C 1
ATOM 1429 O O . LYS A 1 189 ? 35.079 -9.137 -23.573 1.00 45.97 189 LYS A O 1
ATOM 1434 N N . ASP A 1 190 ? 35.797 -7.207 -24.484 1.00 44.72 190 ASP A N 1
ATOM 1435 C CA . ASP A 1 190 ? 37.006 -7.066 -23.660 1.00 44.72 190 ASP A CA 1
ATOM 1436 C C . ASP A 1 190 ? 36.868 -6.074 -22.486 1.00 44.72 190 ASP A C 1
ATOM 1438 O O . ASP A 1 190 ? 37.831 -5.837 -21.762 1.00 44.72 190 ASP A O 1
ATOM 1442 N N . ALA A 1 191 ? 35.680 -5.503 -22.244 1.00 44.81 191 ALA A N 1
ATOM 1443 C CA . ALA A 1 191 ? 35.466 -4.524 -21.164 1.00 44.81 191 ALA A CA 1
ATOM 1444 C C . ALA A 1 191 ? 34.785 -5.093 -19.900 1.00 44.81 191 ALA A C 1
ATOM 1446 O O . ALA A 1 191 ? 34.524 -4.348 -18.954 1.00 44.81 191 ALA A O 1
ATOM 1447 N N . ALA A 1 192 ? 34.479 -6.393 -19.868 1.00 41.09 192 ALA A N 1
ATOM 1448 C CA . ALA A 1 192 ? 33.776 -7.045 -18.762 1.00 41.09 192 ALA A CA 1
ATOM 1449 C C . ALA A 1 192 ? 34.709 -7.922 -17.912 1.00 41.09 192 ALA A C 1
ATOM 1451 O O . ALA A 1 192 ? 34.436 -9.103 -17.730 1.00 41.09 192 ALA A O 1
ATOM 1452 N N . ASP A 1 193 ? 35.796 -7.352 -17.391 1.00 43.00 193 ASP A N 1
ATOM 1453 C CA . ASP A 1 193 ? 36.458 -7.917 -16.208 1.00 43.00 193 ASP A CA 1
ATOM 1454 C C . ASP A 1 193 ? 37.170 -6.810 -15.409 1.00 43.00 193 ASP A C 1
ATOM 1456 O O . ASP A 1 193 ? 38.309 -6.445 -15.707 1.00 43.00 193 ASP A O 1
ATOM 1460 N N . PRO A 1 194 ? 36.500 -6.194 -14.422 1.00 45.38 194 PRO A N 1
ATOM 1461 C CA . PRO A 1 194 ? 37.183 -5.501 -13.345 1.00 45.38 194 PRO A CA 1
ATOM 1462 C C . PRO A 1 194 ? 37.356 -6.451 -12.148 1.00 45.38 194 PRO A C 1
ATOM 1464 O O . PRO A 1 194 ? 36.366 -6.934 -11.592 1.00 45.38 194 PRO A O 1
ATOM 1467 N N . GLU A 1 195 ? 38.618 -6.692 -11.769 1.00 40.03 195 GLU A N 1
ATOM 1468 C CA . GLU A 1 195 ? 39.016 -7.232 -10.453 1.00 40.03 195 GLU A CA 1
ATOM 1469 C C . GLU A 1 195 ? 38.420 -6.438 -9.276 1.00 40.03 195 GLU A C 1
ATOM 1471 O O . GLU A 1 195 ? 38.303 -5.191 -9.378 1.00 40.03 195 GLU A O 1
#

Organism: NCBI:txid1448312

Solvent-accessible surface area (backbone atoms only — not comparable to full-atom values): 12286 Å² total; per-residue (Å²): 135,85,79,85,87,78,90,88,88,84,89,85,89,83,92,85,81,88,80,82,80,83,81,81,84,83,83,80,83,84,79,80,79,75,90,78,80,87,80,82,90,69,86,79,80,71,69,81,52,62,67,56,52,53,49,52,51,50,53,50,50,53,50,49,51,52,50,50,66,72,63,57,78,73,74,59,72,66,58,59,53,49,52,52,52,50,54,51,50,55,52,52,50,54,51,49,51,53,50,51,53,53,51,51,52,50,52,54,50,51,52,52,51,52,53,51,53,51,52,53,49,52,55,49,53,54,51,52,54,50,54,50,51,53,50,54,50,52,52,51,52,50,49,51,51,49,51,55,51,51,51,53,52,52,50,54,54,51,52,54,51,44,64,77,41,70,85,42,83,71,61,43,60,51,56,49,52,53,56,58,58,52,52,75,75,67,57,74,82,81,76,82,76,84,132

Mean predicted aligned error: 20.43 Å